Protein AF-A0A6I9U870-F1 (afdb_monomer)

Secondary structure (DSSP, 8-state):
--EEEEE--SSHHHHHHHHHHHHHHHHTT-EEEEEEEHHHHHHS-GGGTSTTS-EEEEEE--S-TT---GGGHHHHHHHHHHHHHHHHHHHHHHHHHTT---SEEEEETT-THHHHHHHHTT-S--EEE--S-B-------S--BB--TT-TT--SEEESS-EEEEEES-EE--SS-SEEE-TT-EEEEEES-EE-SBS-EEEEEESSSTT---EEEEEEEEEEEESBSEEEEEEE-TT-S---EEEEEEEEEEEEEEESEEEEEETT--GGG-S--SS----EEEEEEEEEEEEEESSSEEEEEE--SSS-BEEEEEEEEEEEE-SSSSS-EEEEESB-PEEEEEEESPSS-------

Nearest PDB structures (foldseek):
  7b8b-assembly2_B  TM=8.856E-01  e=2.866E-09  Arabidopsis thaliana
  8ikx-assembly1_A  TM=8.844E-01  e=9.518E-09  Arabidopsis thaliana
  8ie4-assembly4_D  TM=8.614E-01  e=4.416E-06  Gentiana crassicaulis
  8inj-assembly1_A  TM=7.466E-01  e=8.138E-04  Catharanthus roseus
  1bhe-assembly1_A  TM=5.863E-01  e=1.291E-03  Pectobacterium carotovorum subsp. carotovorum

InterPro domains:
  IPR000743 Glycoside hydrolase, family 28 [PF00295] (147-341)
  IPR000743 Glycoside hydrolase, family 28 [PS00502] (192-205)
  IPR011050 Pectin lyase fold/virulence factor [SSF51126] (147-353)
  IPR012334 Pectin lyase fold [G3DSA:2.160.20.10] (129-339)

Sequence (359 aa):
MVHVLLVTFPAQGHINPSLQFAKRLSKLGVKVTFLTSLSAIRRMTTTSLTVDGLIDIVSFTDGYENGWSTDDAQNLISALENHGSKAVEDAIRAKREEGNPFTRVIYSLLVPWAGQVASHLQIPGPVTYDITKYGAKSGGDISQESAPGDSPNTDGIHLGRDTMINIKDSIIKTGDDCVSIGDESKEIHIQNVTCGPGHGISVGSLGGYAEEKDVQGIYVTNCTFIGTTNGVRVKTWPSAPATLTVSDLHFEDLIMDNVSSPIIIDQEYCPHNLCKKDRPSSIKITNVSIKNVRGTTNTAEAVTFICSGLKPCENVEVGDIDLTYNGNQGPITTKCANV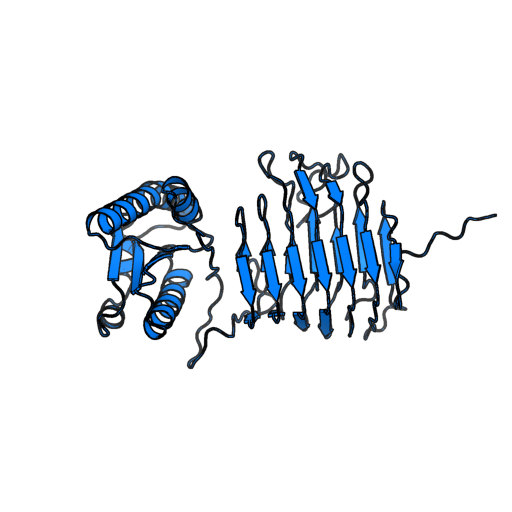KPKFVGKQNPPVCATTAQSA

pLDDT: mean 81.37, std 18.6, range [23.19, 98.94]

Radius of gyration: 22.09 Å; Cα contacts (8 Å, |Δi|>4): 972; chains: 1; bounding box: 65×52×64 Å

Solvent-accessible surface area (backbone atoms only — not comparable to full-atom values): 17846 Å² total; per-residue (Å²): 129,58,25,34,39,38,40,43,44,68,42,74,71,33,42,56,54,52,50,53,50,47,54,49,43,30,76,72,69,30,44,32,35,41,37,35,33,42,42,34,54,75,74,44,72,64,78,79,56,59,75,74,76,56,52,47,79,47,69,39,71,50,89,39,70,91,59,82,56,84,92,39,52,68,60,51,54,52,32,40,48,61,39,44,36,51,46,52,49,51,52,50,50,51,29,44,73,72,73,59,46,58,53,31,41,36,26,25,74,88,38,58,55,53,46,54,46,33,52,77,70,68,36,62,64,52,39,69,46,50,46,72,46,74,72,89,78,92,80,83,78,97,51,64,43,48,44,61,50,85,38,78,89,19,42,40,34,64,44,62,60,37,64,72,46,76,48,64,71,34,34,29,18,7,22,17,29,27,31,31,35,34,42,44,25,29,45,35,38,37,32,46,33,37,28,38,30,14,41,16,38,29,42,33,78,38,34,82,46,60,83,49,41,47,27,38,38,39,38,40,33,52,28,37,28,38,54,10,52,20,32,43,36,36,33,25,25,27,48,21,70,13,72,32,43,40,33,45,36,37,42,32,47,33,40,34,40,49,12,32,29,41,37,37,34,32,26,68,46,45,74,94,70,76,59,59,78,88,38,56,9,54,48,35,40,34,42,35,39,40,32,43,36,36,43,30,21,57,34,42,57,37,37,36,37,39,37,14,83,77,26,46,40,40,66,33,37,41,25,33,33,43,53,42,55,75,58,84,93,60,72,57,40,46,46,68,36,47,62,73,66,46,78,43,85,50,56,34,52,61,67,57,71,74,74,74,80,78,128

Structure (mmCIF, N/CA/C/O backbone):
data_AF-A0A6I9U870-F1
#
_entry.id   AF-A0A6I9U870-F1
#
loop_
_atom_site.group_PDB
_atom_site.id
_atom_site.type_symbol
_atom_site.label_atom_id
_atom_site.label_alt_id
_atom_site.label_comp_id
_atom_site.label_asym_id
_atom_site.label_entity_id
_atom_site.label_seq_id
_atom_site.pdbx_PDB_ins_code
_atom_site.Cartn_x
_atom_site.Cartn_y
_atom_site.Cartn_z
_atom_site.occupancy
_atom_site.B_iso_or_equiv
_atom_site.auth_seq_id
_atom_site.auth_comp_id
_atom_site.auth_asym_id
_atom_site.auth_atom_id
_atom_site.pdbx_PDB_model_num
ATOM 1 N N . MET A 1 1 ? -20.393 -7.170 23.856 1.00 70.19 1 MET A N 1
ATOM 2 C CA . MET A 1 1 ? -20.950 -6.274 22.819 1.00 70.19 1 MET A CA 1
ATOM 3 C C . MET A 1 1 ? -19.798 -5.445 22.277 1.00 70.19 1 MET A C 1
ATOM 5 O O . MET A 1 1 ? -18.986 -5.011 23.083 1.00 70.19 1 MET A O 1
ATOM 9 N N . VAL A 1 2 ? -19.667 -5.296 20.956 1.00 84.56 2 VAL A N 1
ATOM 10 C CA . VAL A 1 2 ? -18.606 -4.455 20.376 1.00 84.56 2 VAL A CA 1
ATOM 11 C C . VAL A 1 2 ? -18.976 -2.994 20.613 1.00 84.56 2 VAL A C 1
ATOM 13 O O . VAL A 1 2 ? -20.086 -2.583 20.272 1.00 84.56 2 VAL A O 1
ATOM 16 N N . HIS A 1 3 ? -18.062 -2.237 21.216 1.00 89.81 3 HIS A N 1
ATOM 17 C CA . HIS A 1 3 ? -18.232 -0.819 21.512 1.00 89.81 3 HIS A CA 1
ATOM 18 C C . HIS A 1 3 ? -17.055 -0.040 20.921 1.00 89.81 3 HIS A C 1
ATOM 20 O O . HIS A 1 3 ? -15.900 -0.268 21.284 1.00 89.81 3 HIS A O 1
ATOM 26 N N . VAL A 1 4 ? -17.346 0.840 19.971 1.00 89.69 4 VAL A N 1
ATOM 27 C CA . VAL A 1 4 ? -16.358 1.586 19.190 1.00 89.69 4 VAL A CA 1
ATOM 28 C C . VAL A 1 4 ? -16.356 3.045 19.617 1.00 89.69 4 VAL A C 1
ATOM 30 O O . VAL A 1 4 ? -17.411 3.674 19.641 1.00 89.69 4 VAL A O 1
ATOM 33 N N . LEU A 1 5 ? -15.168 3.591 19.872 1.00 92.75 5 LEU A N 1
ATOM 34 C CA . LEU A 1 5 ? -14.943 5.035 19.885 1.00 92.75 5 LEU A CA 1
ATOM 35 C C . LEU A 1 5 ? -14.480 5.468 18.490 1.00 92.75 5 LEU A C 1
ATOM 37 O O . LEU A 1 5 ? -13.403 5.067 18.059 1.00 92.75 5 LEU A O 1
ATOM 41 N N . LEU A 1 6 ? -15.288 6.260 17.788 1.00 90.94 6 LEU A N 1
ATOM 42 C CA . LEU A 1 6 ? -14.983 6.800 16.467 1.00 90.94 6 LEU A CA 1
ATOM 43 C C . LEU A 1 6 ? -14.509 8.252 16.590 1.00 90.94 6 LEU A C 1
ATOM 45 O O . LEU A 1 6 ? -15.317 9.132 16.876 1.00 90.94 6 LEU A O 1
ATOM 49 N N . VAL A 1 7 ? -13.222 8.506 16.363 1.00 90.06 7 VAL A N 1
ATOM 50 C CA . VAL A 1 7 ? -12.611 9.840 16.457 1.00 90.06 7 VAL A CA 1
ATOM 51 C C . VAL A 1 7 ? -12.426 10.423 15.057 1.00 90.06 7 VAL A C 1
ATOM 53 O O . VAL A 1 7 ? -11.897 9.760 14.165 1.00 90.06 7 VAL A O 1
ATOM 56 N N . THR A 1 8 ? -12.868 11.662 14.835 1.00 84.06 8 THR A N 1
ATOM 57 C CA . THR A 1 8 ? -12.796 12.295 13.507 1.00 84.06 8 THR A CA 1
ATOM 58 C C . THR A 1 8 ? -12.248 13.714 13.556 1.00 84.06 8 THR A C 1
ATOM 60 O O . THR A 1 8 ? -12.568 14.497 14.457 1.00 84.06 8 THR A O 1
ATOM 63 N N . PHE A 1 9 ? -11.489 14.070 12.517 1.00 82.75 9 PHE A N 1
ATOM 64 C CA . PHE A 1 9 ? -11.044 15.439 12.281 1.00 82.75 9 PHE A CA 1
ATOM 65 C C . PHE A 1 9 ? -12.244 16.390 12.075 1.00 82.75 9 PHE A C 1
ATOM 67 O O . PHE A 1 9 ? -13.205 16.022 11.388 1.00 82.75 9 PHE A O 1
ATOM 74 N N . PRO A 1 10 ? -12.224 17.611 12.642 1.00 78.31 10 PRO A N 1
ATOM 75 C CA . PRO A 1 10 ? -13.364 18.526 12.657 1.00 78.31 10 PRO A CA 1
ATOM 76 C C . PRO A 1 10 ? -13.481 19.368 11.377 1.00 78.31 10 PRO A C 1
ATOM 78 O O . PRO A 1 10 ? -13.652 20.592 11.412 1.00 78.31 10 PRO A O 1
ATOM 81 N N . ALA A 1 11 ? -13.426 18.715 10.221 1.00 71.12 11 ALA A N 1
ATOM 82 C CA . ALA A 1 11 ? -13.765 19.316 8.938 1.00 71.12 11 ALA A CA 1
ATOM 83 C C . ALA A 1 11 ? -14.963 18.592 8.327 1.00 71.12 11 ALA A C 1
ATOM 85 O O . ALA A 1 11 ? -15.108 17.382 8.476 1.00 71.12 11 ALA A O 1
ATOM 86 N N . GLN A 1 12 ? -15.818 19.324 7.610 1.00 60.78 12 GLN A N 1
ATOM 87 C CA . GLN A 1 12 ? -17.043 18.769 7.024 1.00 60.78 12 GLN A CA 1
ATOM 88 C C . GLN A 1 12 ? -16.768 17.558 6.116 1.00 60.78 12 GLN A C 1
ATOM 90 O O . GLN A 1 12 ? -17.546 16.604 6.126 1.00 60.78 12 GLN A O 1
ATOM 95 N N . GLY A 1 13 ? -15.641 17.579 5.390 1.00 56.41 13 GLY A N 1
ATOM 96 C CA . GLY A 1 13 ? -15.182 16.464 4.556 1.00 56.41 13 GLY A CA 1
ATOM 97 C C . GLY A 1 13 ? -14.881 15.180 5.335 1.00 56.41 13 GLY A C 1
ATOM 98 O O . GLY A 1 13 ? -15.025 14.105 4.776 1.00 56.41 13 GLY A O 1
ATOM 99 N N . HIS A 1 14 ? -14.558 15.281 6.628 1.00 69.62 14 HIS A N 1
ATOM 100 C CA . HIS A 1 14 ? -14.295 14.141 7.511 1.00 69.62 14 HIS A CA 1
ATOM 101 C C . HIS A 1 14 ? -15.518 13.752 8.338 1.00 69.62 14 HIS A C 1
ATOM 103 O O . HIS A 1 14 ? -15.859 12.585 8.467 1.00 69.62 14 HIS A O 1
ATOM 109 N N . ILE A 1 15 ? -16.238 14.738 8.856 1.00 72.50 15 ILE A N 1
ATOM 110 C CA . ILE A 1 15 ? -17.387 14.521 9.730 1.00 72.50 15 ILE A CA 1
ATOM 111 C C . ILE A 1 15 ? -18.486 13.705 9.037 1.00 72.50 15 ILE A C 1
ATOM 113 O O . ILE A 1 15 ? -18.961 12.714 9.589 1.00 72.50 15 ILE A O 1
ATOM 117 N N . ASN A 1 16 ? -18.901 14.102 7.831 1.00 68.25 16 ASN A N 1
ATOM 118 C CA . ASN A 1 16 ? -20.047 13.475 7.171 1.00 68.25 16 ASN A CA 1
ATOM 119 C C . ASN A 1 16 ? -19.808 11.996 6.829 1.00 68.25 16 ASN A C 1
ATOM 121 O O . ASN A 1 16 ? -20.691 11.186 7.124 1.00 68.25 16 ASN A O 1
ATOM 125 N N . PRO A 1 17 ? -18.659 11.594 6.255 1.00 66.44 17 PRO A N 1
ATOM 126 C CA . PRO A 1 17 ? -18.426 10.179 5.998 1.00 66.44 17 PRO A CA 1
ATOM 127 C C . PRO A 1 17 ? -18.197 9.377 7.282 1.00 66.44 17 PRO A C 1
ATOM 129 O O . PRO A 1 17 ? -18.749 8.284 7.386 1.00 66.44 17 PRO A O 1
ATOM 132 N N . SER A 1 18 ? -17.512 9.922 8.297 1.00 75.94 18 SER A N 1
ATOM 133 C CA . SER A 1 18 ? -17.401 9.275 9.617 1.00 75.94 18 SER A CA 1
ATOM 134 C C . SER A 1 18 ? -18.768 8.979 10.215 1.00 75.94 18 SER A C 1
ATOM 136 O O . SER A 1 18 ? -18.999 7.915 10.781 1.00 75.94 18 SER A O 1
ATOM 138 N N . LEU A 1 19 ? -19.717 9.902 10.063 1.00 76.25 19 LEU A N 1
ATOM 139 C CA . LEU A 1 19 ? -21.088 9.699 10.511 1.00 76.25 19 LEU A CA 1
ATOM 140 C C . LEU A 1 19 ? -21.806 8.604 9.719 1.00 76.25 19 LEU A C 1
ATOM 142 O O . LEU A 1 19 ? -22.548 7.818 10.304 1.00 76.25 19 LEU A O 1
ATOM 146 N N . GLN A 1 20 ? -21.600 8.521 8.403 1.00 71.75 20 GLN A N 1
ATOM 147 C CA . GLN A 1 20 ? -22.160 7.429 7.601 1.00 71.75 20 GLN A CA 1
ATOM 148 C C . GLN A 1 20 ? -21.550 6.081 7.987 1.00 71.75 20 GLN A C 1
ATOM 150 O O . GLN A 1 20 ? -22.274 5.095 8.120 1.00 71.75 20 GLN A O 1
ATOM 155 N N . PHE A 1 21 ? -20.242 6.046 8.232 1.00 75.44 21 PHE A N 1
ATOM 156 C CA . PHE A 1 21 ? -19.543 4.877 8.743 1.00 75.44 21 PHE A CA 1
ATOM 157 C C . PHE A 1 21 ? -20.103 4.448 10.110 1.00 75.44 21 PHE A C 1
ATOM 159 O O . PHE A 1 21 ? -20.535 3.305 10.268 1.00 75.44 21 PHE A O 1
ATOM 166 N N . ALA A 1 22 ? -20.245 5.386 11.054 1.00 81.50 22 ALA A N 1
ATOM 167 C CA . ALA A 1 22 ? -20.866 5.156 12.359 1.00 81.50 22 ALA A CA 1
ATOM 168 C C . ALA A 1 22 ? -22.295 4.599 12.248 1.00 81.50 22 ALA A C 1
ATOM 170 O O . ALA A 1 22 ? -22.641 3.630 12.923 1.00 81.50 22 ALA A O 1
ATOM 171 N N . LYS A 1 23 ? -23.122 5.165 11.357 1.00 76.06 23 LYS A N 1
ATOM 172 C CA . LYS A 1 23 ? -24.497 4.693 11.110 1.00 76.06 23 LYS A CA 1
ATOM 173 C C . LYS A 1 23 ? -24.526 3.245 10.636 1.00 76.06 23 LYS A C 1
ATOM 175 O O . LYS A 1 23 ? -25.417 2.491 11.015 1.00 76.06 23 LYS A O 1
ATOM 180 N N . ARG A 1 24 ? -23.564 2.837 9.814 1.00 75.00 24 ARG A N 1
ATOM 181 C CA . ARG A 1 24 ? -23.496 1.470 9.287 1.00 75.00 24 ARG A CA 1
ATOM 182 C C . ARG A 1 24 ? -22.989 0.478 10.322 1.00 75.00 24 ARG A C 1
ATOM 184 O O . ARG A 1 24 ? -23.604 -0.571 10.466 1.00 75.00 24 ARG A O 1
ATOM 191 N N . LEU A 1 25 ? -21.962 0.836 11.094 1.00 76.56 25 LEU A N 1
ATOM 192 C CA . LEU A 1 25 ? -21.537 0.050 12.255 1.00 76.56 25 LEU A CA 1
ATOM 193 C C . LEU A 1 25 ? -22.712 -0.192 13.209 1.00 76.56 25 LEU A C 1
ATOM 195 O O . LEU A 1 25 ? -22.963 -1.325 13.616 1.00 76.56 25 LEU A O 1
ATOM 199 N N . SER A 1 26 ? -23.487 0.856 13.488 1.00 81.56 26 SER A N 1
ATOM 200 C CA . SER A 1 26 ? -24.652 0.744 14.362 1.00 81.56 26 SER A CA 1
ATOM 201 C C . SER A 1 26 ? -25.744 -0.175 13.798 1.00 81.56 26 SER A C 1
ATOM 203 O O . SER A 1 26 ? -26.257 -1.035 14.513 1.00 81.56 26 SER A O 1
ATOM 205 N N . LYS A 1 27 ? -26.021 -0.116 12.487 1.00 78.06 27 LYS A N 1
ATOM 206 C CA . LYS A 1 27 ? -26.925 -1.072 11.809 1.00 78.06 27 LYS A CA 1
ATOM 207 C C . LYS A 1 27 ? -26.448 -2.528 11.875 1.00 78.06 27 LYS A C 1
ATOM 209 O O . LYS A 1 27 ? -27.276 -3.429 11.799 1.00 78.06 27 LYS A O 1
ATOM 214 N N . LEU A 1 28 ? -25.145 -2.759 12.032 1.00 79.19 28 LEU A N 1
ATOM 215 C CA . LEU A 1 28 ? -24.552 -4.085 12.243 1.00 79.19 28 LEU A CA 1
ATOM 216 C C . LEU A 1 28 ? -24.548 -4.513 13.725 1.00 79.19 28 LEU A C 1
ATOM 218 O O . LEU A 1 28 ? -23.961 -5.536 14.070 1.00 79.19 28 LEU A O 1
ATOM 222 N N . GLY A 1 29 ? -25.187 -3.746 14.614 1.00 82.62 29 GLY A N 1
ATOM 223 C CA . GLY A 1 29 ? -25.271 -4.043 16.046 1.00 82.62 29 GLY A CA 1
ATOM 224 C C . GLY A 1 29 ? -24.039 -3.626 16.855 1.00 82.62 29 GLY A C 1
ATOM 225 O O . GLY A 1 29 ? -23.886 -4.053 18.001 1.00 82.62 29 GLY A O 1
ATOM 226 N N . VAL A 1 30 ? -23.150 -2.805 16.287 1.00 85.81 30 VAL A N 1
ATOM 227 C CA . VAL A 1 30 ? -22.003 -2.232 17.004 1.00 85.81 30 VAL A CA 1
ATOM 228 C C . VAL A 1 30 ? -22.447 -0.975 17.744 1.00 85.81 30 VAL A C 1
ATOM 230 O O . VAL A 1 30 ? -22.991 -0.054 17.141 1.00 85.81 30 VAL A O 1
ATOM 233 N N . LYS A 1 31 ? -22.163 -0.880 19.045 1.00 90.31 31 LYS A N 1
ATOM 234 C CA . LYS A 1 31 ? -22.371 0.372 19.776 1.00 90.31 31 LYS A CA 1
ATOM 235 C C . LYS A 1 31 ? -21.293 1.372 19.355 1.00 90.31 31 LYS A C 1
ATOM 237 O O . LYS A 1 31 ? -20.111 1.037 19.408 1.00 90.31 31 LYS A O 1
ATOM 242 N N . VAL A 1 32 ? -21.676 2.585 18.961 1.00 90.94 32 VAL A N 1
ATOM 243 C CA . VAL A 1 32 ? -20.730 3.612 18.495 1.00 90.94 32 VAL A CA 1
ATOM 244 C C . VAL A 1 32 ? -20.825 4.856 19.370 1.00 90.94 32 VAL A C 1
ATOM 246 O O . VAL A 1 32 ? -21.909 5.407 19.544 1.00 90.94 32 VAL A O 1
ATOM 249 N N . THR A 1 33 ? -19.683 5.321 19.873 1.00 92.50 33 THR A N 1
ATOM 250 C CA . THR A 1 33 ? -19.505 6.675 20.401 1.00 92.50 33 THR A CA 1
ATOM 251 C C . THR A 1 33 ? -18.699 7.493 19.402 1.00 92.50 33 THR A C 1
ATOM 253 O O . THR A 1 33 ? -17.564 7.155 19.092 1.00 92.50 33 THR A O 1
ATOM 256 N N . PHE A 1 34 ? -19.283 8.568 18.894 1.00 90.69 34 PHE A N 1
ATOM 257 C CA . PHE A 1 34 ? -18.679 9.506 17.963 1.00 90.69 34 PHE A CA 1
ATOM 258 C C . PHE A 1 34 ? -18.036 10.665 18.723 1.00 90.69 34 PHE A C 1
ATOM 260 O O . PHE A 1 34 ? -18.731 11.378 19.446 1.00 90.69 34 PHE A O 1
ATOM 267 N N . LEU A 1 35 ? -16.732 10.873 18.551 1.00 91.69 35 LEU A N 1
ATOM 268 C CA . LEU A 1 35 ? -15.968 11.921 19.220 1.00 91.69 35 LEU A CA 1
ATOM 269 C C . LEU A 1 35 ? -15.368 12.896 18.201 1.00 91.69 35 LEU A C 1
ATOM 271 O O . LEU A 1 35 ? -14.606 12.516 17.311 1.00 91.69 35 LEU A O 1
ATOM 275 N N . THR A 1 36 ? -15.710 14.178 18.334 1.00 88.88 36 THR A N 1
ATOM 276 C CA . THR A 1 36 ? -15.145 15.267 17.519 1.00 88.88 36 THR A CA 1
ATOM 277 C C . THR A 1 36 ? -15.151 16.589 18.287 1.00 88.88 36 THR A C 1
ATOM 279 O O . THR A 1 36 ? -15.643 16.653 19.411 1.00 88.88 36 THR A O 1
ATOM 282 N N . SER A 1 37 ? -14.599 17.659 17.720 1.00 87.25 37 SER A N 1
ATOM 283 C CA . SER A 1 37 ? -14.557 18.940 18.422 1.00 87.25 37 SER A CA 1
ATOM 284 C C . SER A 1 37 ? -15.930 19.615 18.511 1.00 87.25 37 SER A C 1
ATOM 286 O O . SER A 1 37 ? -16.828 19.409 17.689 1.00 87.25 37 SER A O 1
ATOM 288 N N . LEU A 1 38 ? -16.108 20.473 19.511 1.00 84.31 38 LEU A N 1
ATOM 289 C CA . LEU A 1 38 ? -17.340 21.229 19.708 1.00 84.31 38 LEU A CA 1
ATOM 290 C C . LEU A 1 38 ? -17.596 22.203 18.548 1.00 84.31 38 LEU A C 1
ATOM 292 O O . LEU A 1 38 ? -18.748 22.385 18.144 1.00 84.31 38 LEU A O 1
ATOM 296 N N . SER A 1 39 ? -16.537 22.777 17.964 1.00 77.88 39 SER A N 1
ATOM 297 C CA . SER A 1 39 ? -16.642 23.607 16.759 1.00 77.88 39 SER A CA 1
ATOM 298 C C . SER A 1 39 ? -17.223 22.816 15.578 1.00 77.88 39 SER A C 1
ATOM 300 O O . SER A 1 39 ? -18.007 23.351 14.793 1.00 77.88 39 SER A O 1
ATOM 302 N N . ALA A 1 40 ? -16.885 21.528 15.449 1.00 77.50 40 ALA A N 1
ATOM 303 C CA . ALA A 1 40 ? -17.474 20.625 14.467 1.00 77.50 40 ALA A CA 1
ATOM 304 C C . ALA A 1 40 ? -18.946 20.330 14.765 1.00 77.50 40 ALA A C 1
ATOM 306 O O . ALA A 1 40 ? -19.773 20.458 13.863 1.00 77.50 40 ALA A O 1
ATOM 307 N N . ILE A 1 41 ? -19.298 20.017 16.018 1.00 77.62 41 ILE A N 1
ATOM 308 C CA . ILE A 1 41 ? -20.698 19.764 16.403 1.00 77.62 41 ILE A CA 1
ATOM 309 C C . ILE A 1 41 ? -21.603 20.950 16.085 1.00 77.62 41 ILE A C 1
ATOM 311 O O . ILE A 1 41 ? -22.682 20.754 15.534 1.00 77.62 41 ILE A O 1
ATOM 315 N N . ARG A 1 42 ? -21.161 22.180 16.359 1.00 74.88 42 ARG A N 1
ATOM 316 C CA . ARG A 1 42 ? -21.943 23.392 16.061 1.00 74.88 42 ARG A CA 1
ATOM 317 C C . ARG A 1 42 ? -22.219 23.592 14.568 1.00 74.88 42 ARG A C 1
ATOM 319 O O . ARG A 1 42 ? -23.202 24.234 14.216 1.00 74.88 42 ARG A O 1
ATOM 326 N N . ARG A 1 43 ? -21.359 23.051 13.701 1.00 69.31 43 ARG A N 1
ATOM 327 C CA . ARG A 1 43 ? -21.503 23.091 12.237 1.00 69.31 43 ARG A CA 1
ATOM 328 C C . ARG A 1 43 ? -22.309 21.911 11.685 1.00 69.31 43 ARG A C 1
ATOM 330 O O . ARG A 1 43 ? -22.682 21.929 10.515 1.00 69.31 43 ARG A O 1
ATOM 337 N N . MET A 1 44 ? -22.592 20.896 12.501 1.00 67.56 44 MET A N 1
ATOM 338 C CA . MET A 1 44 ? -23.471 19.786 12.145 1.00 67.56 44 MET A CA 1
ATOM 339 C C . MET A 1 44 ? -24.929 20.134 12.453 1.00 67.56 44 MET A C 1
ATOM 341 O O . MET A 1 44 ? -25.245 20.640 13.527 1.00 67.56 44 MET A O 1
ATOM 345 N N . THR A 1 45 ? -25.859 19.783 11.563 1.00 60.16 45 THR A N 1
ATOM 346 C CA . THR A 1 45 ? -27.281 19.730 11.923 1.00 60.16 45 THR A CA 1
ATOM 347 C C . THR A 1 45 ? -27.506 18.522 12.841 1.00 60.16 45 THR A C 1
ATOM 349 O O . THR A 1 45 ? -27.701 17.387 12.398 1.00 60.16 45 THR A O 1
ATOM 352 N N . THR A 1 46 ? -27.460 18.761 14.154 1.00 53.22 46 THR A N 1
ATOM 353 C CA . THR A 1 46 ? -27.666 17.764 15.227 1.00 53.22 46 THR A CA 1
ATOM 354 C C . THR A 1 46 ? -28.973 16.976 15.085 1.00 53.22 46 THR A C 1
ATOM 356 O O . THR A 1 46 ? -29.078 15.849 15.565 1.00 53.22 46 THR A O 1
ATOM 359 N N . THR A 1 47 ? -29.936 17.513 14.337 1.00 46.94 47 THR A N 1
ATOM 360 C CA . THR A 1 47 ? -31.234 16.908 14.028 1.00 46.94 47 THR A CA 1
ATOM 361 C C . THR A 1 47 ? -31.170 15.645 13.160 1.00 46.94 47 THR A C 1
ATOM 363 O O . THR A 1 47 ? -32.170 14.956 13.099 1.00 46.94 47 THR A O 1
ATOM 366 N N . SER A 1 48 ? -30.062 15.283 12.488 1.00 47.56 48 SER A N 1
ATOM 367 C CA . SER A 1 48 ? -29.978 13.996 11.739 1.00 47.56 48 SER A CA 1
ATOM 368 C C . SER A 1 48 ? -29.211 12.880 12.468 1.00 47.56 48 SER A C 1
ATOM 370 O O . SER A 1 48 ? -29.019 11.784 11.927 1.00 47.56 48 SER A O 1
ATOM 372 N N . LEU A 1 49 ? -28.731 13.181 13.677 1.00 52.41 49 LEU A N 1
ATOM 373 C CA . LEU A 1 49 ? -27.764 12.369 14.415 1.00 52.41 49 LEU A CA 1
ATOM 374 C C . LEU A 1 49 ? -28.349 11.717 15.663 1.00 52.41 49 LEU A C 1
ATOM 376 O O . LEU A 1 49 ? -28.021 10.577 15.970 1.00 52.41 49 LEU A O 1
ATOM 380 N N . THR A 1 50 ? -29.259 12.413 16.336 1.00 52.75 50 THR A N 1
ATOM 381 C CA . THR A 1 50 ? -29.991 11.898 17.498 1.00 52.75 50 THR A CA 1
ATOM 382 C C . THR A 1 50 ? -31.284 11.177 17.122 1.00 52.75 50 THR A C 1
ATOM 384 O O . THR A 1 50 ? -31.833 10.457 17.950 1.00 52.75 50 THR A O 1
ATOM 387 N N . VAL A 1 51 ? -31.759 11.335 15.879 1.00 45.97 51 VAL A N 1
ATOM 388 C CA . VAL A 1 51 ? -33.090 10.875 15.435 1.00 45.97 51 VAL A CA 1
ATOM 389 C C . VAL A 1 51 ? -33.262 9.353 15.433 1.00 45.97 51 VAL A C 1
ATOM 391 O O . VAL A 1 51 ? -34.396 8.899 15.529 1.00 45.97 51 VAL A O 1
ATOM 394 N N . ASP A 1 52 ? -32.178 8.573 15.471 1.00 52.25 52 ASP A N 1
ATOM 395 C CA . ASP A 1 52 ? -32.266 7.110 15.597 1.00 52.25 52 ASP A CA 1
ATOM 396 C C . ASP A 1 52 ? -31.815 6.562 16.972 1.00 52.25 52 ASP A C 1
ATOM 398 O O . ASP 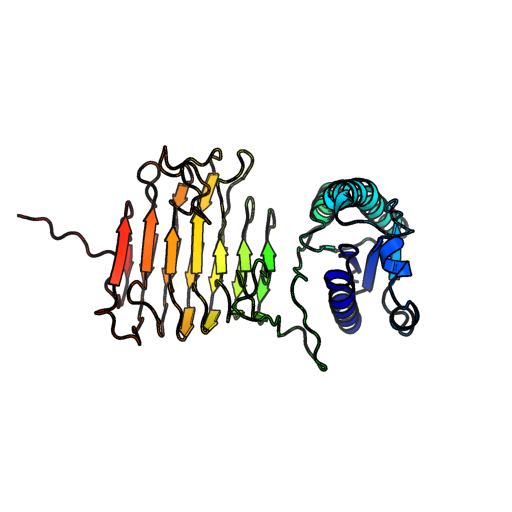A 1 52 ? -31.925 5.365 17.200 1.00 52.25 52 ASP A O 1
ATOM 402 N N . GLY A 1 53 ? -31.296 7.383 17.904 1.00 61.56 53 GLY A N 1
ATOM 403 C CA . GLY A 1 53 ? -30.859 6.924 19.245 1.00 61.56 53 GLY A CA 1
ATOM 404 C C . GLY A 1 53 ? -29.720 5.884 19.265 1.00 61.56 53 GLY A C 1
ATOM 405 O O . GLY A 1 53 ? -29.478 5.238 20.281 1.00 61.56 53 GLY A O 1
ATOM 406 N N . LEU A 1 54 ? -29.039 5.705 18.132 1.00 69.31 54 LEU A N 1
ATOM 407 C CA . LEU A 1 54 ? -28.151 4.575 17.837 1.00 69.31 54 LEU A CA 1
ATOM 408 C C . LEU A 1 54 ? -26.644 4.897 17.934 1.00 69.31 54 LEU A C 1
ATOM 410 O O . LEU A 1 54 ? -25.815 3.990 17.815 1.00 69.31 54 LEU A O 1
ATOM 414 N N . ILE A 1 55 ? -26.278 6.174 18.102 1.00 84.94 55 ILE A N 1
ATOM 415 C CA . ILE A 1 55 ? -24.890 6.665 18.165 1.00 84.94 55 ILE A CA 1
ATOM 416 C C . ILE A 1 55 ? -24.778 7.665 19.322 1.00 84.94 55 ILE A C 1
ATOM 418 O O . ILE A 1 55 ? -25.464 8.687 19.320 1.00 84.94 55 ILE A O 1
ATOM 422 N N . ASP A 1 56 ? -23.890 7.393 20.279 1.00 88.06 56 ASP A N 1
ATOM 423 C CA . ASP A 1 56 ? -23.551 8.326 21.359 1.00 88.06 56 ASP A CA 1
ATOM 424 C C . ASP A 1 56 ? -22.613 9.407 20.805 1.00 88.06 56 ASP A C 1
ATOM 426 O O . ASP A 1 56 ? -21.684 9.085 20.071 1.00 88.06 56 ASP A O 1
ATOM 430 N N . ILE A 1 57 ? -22.809 10.684 21.141 1.00 86.69 57 ILE A N 1
ATOM 431 C CA . ILE A 1 57 ? -21.938 11.773 20.665 1.00 86.69 57 ILE A CA 1
ATOM 432 C C . ILE A 1 57 ? -21.236 12.423 21.847 1.00 86.69 57 ILE A C 1
ATOM 434 O O . ILE A 1 57 ? -21.875 12.834 22.812 1.00 86.69 57 ILE A O 1
ATOM 438 N N . VAL A 1 58 ? -19.918 12.548 21.736 1.00 88.44 58 VAL A N 1
ATOM 439 C CA . VAL A 1 58 ? -19.050 13.220 22.700 1.00 88.44 58 VAL A CA 1
ATOM 440 C C . VAL A 1 58 ? -18.293 14.327 21.975 1.00 88.44 58 VAL A C 1
ATOM 442 O O . VAL A 1 58 ? -17.845 14.155 20.842 1.00 88.44 58 VAL A O 1
ATOM 445 N N . SER A 1 59 ? -18.138 15.475 22.628 1.00 88.50 59 SER A N 1
ATOM 446 C CA . SER A 1 59 ? -17.302 16.556 22.110 1.00 88.50 59 SER A CA 1
ATOM 447 C C . SER A 1 59 ? -16.315 17.091 23.114 1.00 88.50 59 SER A C 1
ATOM 449 O O . SER A 1 59 ? -16.554 17.035 24.316 1.00 88.50 59 SER A O 1
ATOM 451 N N . PHE A 1 60 ? -15.261 17.698 22.583 1.00 89.19 60 PHE A N 1
ATOM 452 C CA . PHE A 1 60 ? -14.256 18.430 23.337 1.00 89.19 60 PHE A CA 1
ATOM 453 C C . PHE A 1 60 ? -14.052 19.831 22.758 1.00 89.19 60 PHE A C 1
ATOM 455 O O . PHE A 1 60 ? -14.336 20.077 21.586 1.00 89.19 60 PHE A O 1
ATOM 462 N N . THR A 1 61 ? -13.582 20.760 23.582 1.00 85.69 61 THR A N 1
ATOM 463 C CA . THR A 1 61 ? -13.229 22.117 23.145 1.00 85.69 61 THR A CA 1
ATOM 464 C C . THR A 1 61 ? -11.920 22.086 22.370 1.00 85.69 61 THR A C 1
ATOM 466 O O . THR A 1 61 ? -10.953 21.497 22.849 1.00 85.69 61 THR A O 1
ATOM 469 N N . ASP A 1 62 ? -11.882 22.718 21.202 1.00 77.75 62 ASP A N 1
ATOM 470 C CA . ASP A 1 62 ? -10.668 22.867 20.391 1.00 77.75 62 ASP A CA 1
ATOM 471 C C . ASP A 1 62 ? -10.097 24.291 20.440 1.00 77.75 62 ASP A C 1
ATOM 473 O O . ASP A 1 62 ? -9.034 24.528 19.875 1.00 77.75 62 ASP A O 1
ATOM 477 N N . GLY A 1 63 ? -10.771 25.228 21.121 1.00 79.50 63 GLY A N 1
ATOM 478 C CA . GLY A 1 63 ? -10.365 26.635 21.207 1.00 79.50 63 GLY A CA 1
ATOM 479 C C . GLY A 1 63 ? -10.747 27.468 19.979 1.00 79.50 63 GLY A C 1
ATOM 480 O O . GLY A 1 63 ? -10.470 28.666 19.943 1.00 79.50 63 GLY A O 1
ATOM 481 N N . TYR A 1 64 ? -11.404 26.856 18.988 1.00 74.06 64 TYR A N 1
ATOM 482 C CA . TYR A 1 64 ? -11.824 27.479 17.731 1.00 74.06 64 TYR A CA 1
ATOM 483 C C . TYR A 1 64 ? -13.347 27.411 17.551 1.00 74.06 64 TYR A C 1
ATOM 485 O O . TYR A 1 64 ? -13.875 27.318 16.440 1.00 74.06 64 TYR A O 1
ATOM 493 N N . GLU A 1 65 ? -14.103 27.488 18.649 1.00 74.00 65 GLU A N 1
ATOM 494 C CA . GLU A 1 65 ? -15.563 27.347 18.648 1.00 74.00 65 GLU A CA 1
ATOM 495 C C . GLU A 1 65 ? -16.295 28.471 17.895 1.00 74.00 65 GLU A C 1
ATOM 497 O O . GLU A 1 65 ? -17.482 28.322 17.584 1.00 74.00 65 GLU A O 1
ATOM 502 N N . ASN A 1 66 ? -15.594 29.571 17.601 1.00 70.56 66 ASN A N 1
ATOM 503 C CA . ASN A 1 66 ? -16.072 30.716 16.822 1.00 70.56 66 ASN A CA 1
ATOM 504 C C . ASN A 1 66 ? -15.560 30.717 15.365 1.00 70.56 66 ASN A C 1
ATOM 506 O O . ASN A 1 66 ? -15.805 31.676 14.637 1.00 70.56 66 ASN A O 1
ATOM 510 N N . GLY A 1 67 ? -14.880 29.651 14.932 1.00 63.50 67 GLY A N 1
ATOM 511 C CA . GLY A 1 67 ? -14.263 29.532 13.610 1.00 63.50 67 GLY A CA 1
ATOM 512 C C . GLY A 1 67 ? -12.738 29.659 13.644 1.00 63.50 67 GLY A C 1
ATOM 513 O O . GLY A 1 67 ? -12.156 30.059 14.649 1.00 63.50 67 GLY A O 1
ATOM 514 N N . TRP A 1 68 ? -12.100 29.292 12.533 1.00 64.75 68 TRP A N 1
ATOM 515 C CA . TRP A 1 68 ? -10.649 29.336 12.330 1.00 64.75 68 TRP A CA 1
ATOM 516 C C . TRP A 1 68 ? -10.326 29.916 10.947 1.00 64.75 68 TRP A C 1
ATOM 518 O O . TRP A 1 68 ? -11.146 29.814 10.029 1.00 64.75 68 TRP A O 1
ATOM 528 N N . SER A 1 69 ? -9.150 30.533 10.805 1.00 58.88 69 SER A N 1
ATOM 529 C CA . SER A 1 69 ? -8.641 31.051 9.529 1.00 58.88 69 SER A CA 1
ATOM 530 C C . SER A 1 69 ? -7.585 30.112 8.934 1.00 58.88 69 SER A C 1
ATOM 532 O O . SER A 1 69 ? -6.978 29.316 9.650 1.00 58.88 69 SER A O 1
ATOM 534 N N . THR A 1 70 ? -7.337 30.183 7.624 1.00 53.12 70 THR A N 1
ATOM 535 C CA . THR A 1 70 ? -6.303 29.362 6.961 1.00 53.12 70 THR A CA 1
ATOM 536 C C . THR A 1 70 ? -4.895 29.617 7.497 1.00 53.12 70 THR A C 1
ATOM 538 O O . THR A 1 70 ? -4.063 28.713 7.456 1.00 53.12 70 THR A O 1
ATOM 541 N N . ASP A 1 71 ? -4.654 30.805 8.052 1.00 55.84 71 ASP A N 1
ATOM 542 C CA . ASP A 1 71 ? -3.372 31.190 8.649 1.00 55.84 71 ASP A CA 1
ATOM 543 C C . ASP A 1 71 ? -3.129 30.484 10.000 1.00 55.84 71 ASP 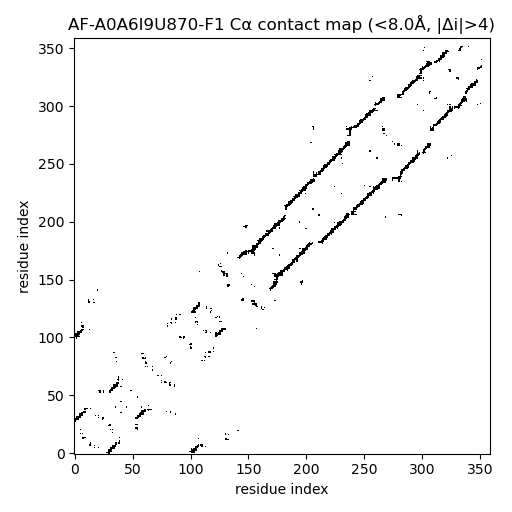A C 1
ATOM 545 O O . ASP A 1 71 ? -1.997 30.414 10.474 1.00 55.84 71 ASP A O 1
ATOM 549 N N . ASP A 1 72 ? -4.169 29.876 10.586 1.00 60.56 72 ASP A N 1
ATOM 550 C CA . ASP A 1 72 ? -4.125 29.169 11.870 1.00 60.56 72 ASP A CA 1
ATOM 551 C C . ASP A 1 72 ? -3.996 27.645 11.736 1.00 60.56 72 ASP A C 1
ATOM 553 O O . ASP A 1 72 ? -4.075 26.937 12.738 1.00 60.56 72 ASP A O 1
ATOM 557 N N . ALA A 1 73 ? -3.808 27.098 10.530 1.00 58.34 73 ALA A N 1
ATOM 558 C CA . ALA A 1 73 ? -3.895 25.652 10.296 1.00 58.34 73 ALA A CA 1
ATOM 559 C C . ALA A 1 73 ? -2.955 24.816 11.194 1.00 58.34 73 ALA A C 1
ATOM 561 O O . ALA A 1 73 ? -3.370 23.794 11.743 1.00 58.34 73 ALA A O 1
ATOM 562 N N . GLN A 1 74 ? -1.712 25.264 11.406 1.00 60.00 74 GLN A N 1
ATOM 563 C CA . GLN A 1 74 ? -0.758 24.590 12.303 1.00 60.00 74 GLN A CA 1
ATOM 564 C C . GLN A 1 74 ? -1.156 24.707 13.785 1.00 60.00 74 GLN A C 1
ATOM 566 O O . GLN A 1 74 ? -1.003 23.747 14.547 1.00 60.00 74 GLN A O 1
ATOM 571 N N . ASN A 1 75 ? -1.715 25.852 14.184 1.00 71.75 75 ASN A N 1
ATOM 572 C CA . ASN A 1 75 ? -2.190 26.086 15.548 1.00 71.75 75 ASN A CA 1
ATOM 573 C C . ASN A 1 75 ? -3.441 25.246 15.842 1.00 71.75 75 ASN A C 1
ATOM 575 O O . ASN A 1 75 ? -3.550 24.665 16.919 1.00 71.75 75 ASN A O 1
ATOM 579 N N . LEU A 1 76 ? -4.330 25.098 14.856 1.00 71.88 76 LEU A N 1
ATOM 580 C CA . LEU A 1 76 ? -5.518 24.255 14.933 1.00 71.88 76 LEU A CA 1
ATOM 581 C C . LEU A 1 76 ? -5.151 22.776 15.087 1.00 71.88 76 LEU A C 1
ATOM 583 O O . LEU A 1 76 ? -5.704 22.111 15.956 1.00 71.88 76 LEU A O 1
ATOM 587 N N . ILE A 1 77 ? -4.214 22.254 14.287 1.00 72.75 77 ILE A N 1
ATOM 588 C CA . ILE A 1 77 ? -3.768 20.854 14.405 1.00 72.75 77 ILE A CA 1
ATOM 589 C C . ILE A 1 77 ? -3.168 20.596 15.793 1.00 72.75 77 ILE A C 1
ATOM 591 O O . ILE A 1 77 ? -3.561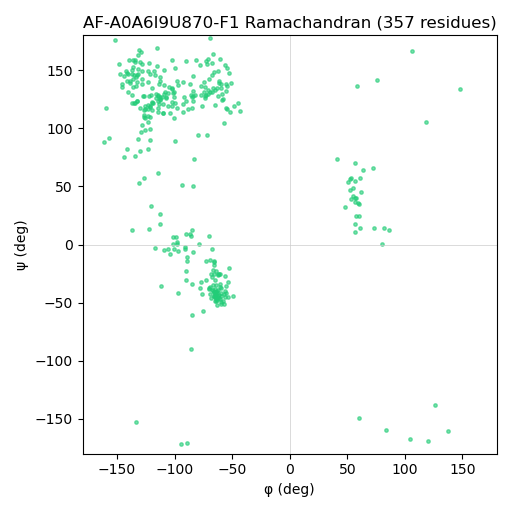 19.638 16.456 1.00 72.75 77 ILE A O 1
ATOM 595 N N . SER A 1 78 ? -2.292 21.486 16.266 1.00 76.12 78 SER A N 1
ATOM 596 C CA . SER A 1 78 ? -1.670 21.365 17.593 1.00 76.12 78 SER A CA 1
ATOM 597 C C . SER A 1 78 ? -2.702 21.443 18.725 1.00 76.12 78 SER A C 1
ATOM 599 O O . SER A 1 78 ? -2.644 20.674 19.684 1.00 76.12 78 SER A O 1
ATOM 601 N N . ALA A 1 79 ? -3.681 22.346 18.620 1.00 81.38 79 ALA A N 1
ATOM 602 C CA . ALA A 1 79 ? -4.774 22.447 19.584 1.00 81.38 79 ALA A CA 1
ATOM 603 C C . ALA A 1 79 ? -5.644 21.181 19.578 1.00 81.38 79 ALA A C 1
ATOM 605 O O . ALA A 1 79 ? -5.970 20.645 20.637 1.00 81.38 79 ALA A O 1
ATOM 606 N N . LEU A 1 80 ? -5.973 20.657 18.395 1.00 83.19 80 LEU A N 1
ATOM 607 C CA . LEU A 1 80 ? -6.742 19.423 18.254 1.00 83.19 80 LEU A CA 1
ATOM 608 C C . LEU A 1 80 ? -6.016 18.213 18.824 1.00 83.19 80 LEU A C 1
ATOM 610 O O . LEU A 1 80 ? -6.658 17.391 19.465 1.00 83.19 80 LEU A O 1
ATOM 614 N N . GLU A 1 81 ? -4.706 18.108 18.632 1.00 84.50 81 GLU A N 1
ATOM 615 C CA . GLU A 1 81 ? -3.909 17.042 19.233 1.00 84.50 81 GLU A CA 1
ATOM 616 C C . GLU A 1 81 ? -3.885 17.155 20.759 1.00 84.50 81 GLU A C 1
ATOM 618 O O . GLU A 1 81 ? -4.207 16.184 21.444 1.00 84.50 81 GLU A O 1
ATOM 623 N N . ASN A 1 82 ? -3.601 18.340 21.303 1.00 85.69 82 ASN A N 1
ATOM 624 C CA . ASN A 1 82 ? -3.523 18.551 22.749 1.00 85.69 82 ASN A CA 1
ATOM 625 C C . ASN A 1 82 ? -4.866 18.292 23.450 1.00 85.69 82 ASN A C 1
ATOM 627 O O . ASN A 1 82 ? -4.946 17.517 24.406 1.00 85.69 82 ASN A O 1
ATOM 631 N N . HIS A 1 83 ? -5.938 18.928 22.974 1.00 90.38 83 HIS A N 1
ATOM 632 C CA . HIS A 1 83 ? -7.259 18.812 23.589 1.00 90.38 83 HIS A CA 1
ATOM 633 C C . HIS A 1 83 ? -7.951 17.492 23.232 1.00 90.38 83 HIS A C 1
ATOM 635 O O . HIS A 1 83 ? -8.607 16.882 24.079 1.00 90.38 83 HIS A O 1
ATOM 641 N N . GLY A 1 84 ? -7.784 17.026 21.995 1.00 90.38 84 GLY A N 1
ATOM 642 C CA . GLY A 1 84 ? -8.388 15.794 21.503 1.00 90.38 84 GLY A CA 1
ATOM 643 C C . GLY A 1 84 ? -7.785 14.551 22.143 1.00 90.38 84 GLY A C 1
ATOM 644 O O . GLY A 1 84 ? -8.539 13.676 22.569 1.00 90.38 84 GLY A O 1
ATOM 645 N N . SER A 1 85 ? -6.457 14.486 22.302 1.00 90.44 85 SER A N 1
ATOM 646 C CA . SER A 1 85 ? -5.802 13.352 22.973 1.00 90.44 85 SER A CA 1
ATOM 647 C C . SER A 1 85 ? -6.303 13.196 24.402 1.00 90.44 85 SER A C 1
ATOM 649 O O . SER A 1 85 ? -6.616 12.085 24.836 1.00 90.44 85 SER A O 1
ATOM 651 N N . LYS A 1 86 ? -6.460 14.322 25.112 1.00 92.81 86 LYS A N 1
ATOM 652 C CA . LYS A 1 86 ? -6.990 14.314 26.472 1.00 92.81 86 LYS A CA 1
ATOM 653 C C . LYS A 1 86 ? -8.448 13.855 26.515 1.00 92.81 86 LYS A C 1
ATOM 655 O O . LYS A 1 86 ? -8.800 13.002 27.324 1.00 92.81 86 LYS A O 1
ATOM 660 N N . ALA A 1 87 ? -9.274 14.348 25.597 1.00 94.19 87 ALA A N 1
ATOM 661 C CA . ALA A 1 87 ? -10.672 13.943 25.498 1.00 94.19 87 ALA A CA 1
ATOM 662 C C . ALA A 1 87 ? -10.846 12.451 25.177 1.00 94.19 87 ALA A C 1
ATOM 664 O O . ALA A 1 87 ? -11.732 11.802 25.733 1.00 94.19 87 ALA A O 1
ATOM 665 N N . VAL A 1 88 ? -10.003 11.893 24.302 1.00 94.00 88 VAL A N 1
ATOM 666 C CA . VAL A 1 88 ? -9.999 10.455 24.000 1.00 94.00 88 VAL A CA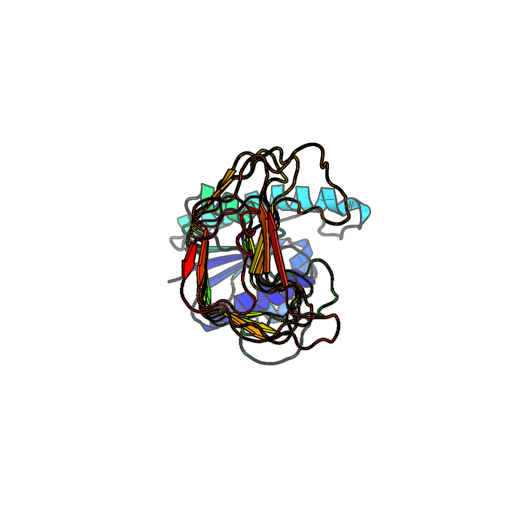 1
ATOM 667 C C . VAL A 1 88 ? -9.601 9.648 25.231 1.00 94.00 88 VAL A C 1
ATOM 669 O O . VAL A 1 88 ? -10.275 8.667 25.549 1.00 94.00 88 VAL A O 1
ATOM 672 N N . GLU A 1 89 ? -8.560 10.069 25.953 1.00 94.62 89 GLU A N 1
ATOM 673 C CA . GLU A 1 89 ? -8.154 9.415 27.199 1.00 94.62 89 GLU A CA 1
ATOM 674 C C . GLU A 1 89 ? -9.303 9.397 28.215 1.00 94.62 89 GLU A C 1
ATOM 676 O O . GLU A 1 89 ? -9.653 8.336 28.741 1.00 94.62 89 GLU A O 1
ATOM 681 N N . ASP A 1 90 ? -9.912 10.555 28.462 1.00 95.12 90 ASP A N 1
ATOM 682 C CA . ASP A 1 90 ? -10.968 10.707 29.459 1.00 95.12 90 ASP A CA 1
ATOM 683 C C . ASP A 1 90 ? -12.219 9.901 29.072 1.00 95.12 90 ASP A C 1
ATOM 685 O O . ASP A 1 90 ? -12.784 9.198 29.913 1.00 95.12 90 ASP A O 1
ATOM 689 N N . ALA A 1 91 ? -12.608 9.902 27.791 1.00 94.75 91 ALA A N 1
ATOM 690 C CA . ALA A 1 91 ? -13.723 9.095 27.295 1.00 94.75 91 ALA A CA 1
ATOM 691 C C . ALA A 1 91 ? -13.478 7.588 27.480 1.00 94.75 91 ALA A C 1
ATOM 693 O O . ALA A 1 91 ? -14.378 6.857 27.906 1.00 94.75 91 ALA A O 1
ATOM 694 N N . ILE A 1 92 ? -12.262 7.110 27.187 1.00 94.00 92 ILE A N 1
ATOM 695 C CA . ILE A 1 92 ? -11.894 5.698 27.361 1.00 94.00 92 ILE A CA 1
ATOM 696 C C . ILE A 1 92 ? -11.935 5.302 28.839 1.00 94.00 92 ILE A C 1
ATOM 698 O O . ILE A 1 92 ? -12.471 4.239 29.170 1.00 94.00 92 ILE A O 1
ATOM 702 N N . ARG A 1 93 ? -11.398 6.145 29.730 1.00 95.06 93 ARG A N 1
ATOM 703 C CA . ARG A 1 93 ? -11.406 5.897 31.179 1.00 95.06 93 ARG A CA 1
ATOM 704 C C . ARG A 1 93 ? -12.827 5.880 31.736 1.00 95.06 93 ARG A C 1
ATOM 706 O O . ARG A 1 93 ? -13.197 4.898 32.374 1.00 95.06 93 ARG A O 1
ATOM 713 N N . ALA A 1 94 ? -13.644 6.875 31.398 1.00 94.44 94 ALA A N 1
ATOM 714 C CA . ALA A 1 94 ? -15.030 6.961 31.851 1.00 94.44 94 ALA A CA 1
ATOM 715 C C . ALA A 1 94 ? -15.850 5.728 31.437 1.00 94.44 94 ALA A C 1
ATOM 717 O O . ALA A 1 94 ? -16.481 5.082 32.271 1.00 94.44 94 ALA A O 1
ATOM 718 N N . LYS A 1 95 ? -15.779 5.313 30.163 1.00 93.06 95 LYS A N 1
ATOM 719 C CA . LYS A 1 95 ? -16.502 4.116 29.697 1.00 93.06 95 LYS A CA 1
ATOM 720 C C . LYS A 1 95 ? -16.014 2.820 30.332 1.00 93.06 95 LYS A C 1
ATOM 722 O O . LYS A 1 95 ? -16.811 1.900 30.523 1.00 93.06 95 LYS A O 1
ATOM 727 N N . ARG A 1 96 ? -14.729 2.738 30.685 1.00 92.94 96 ARG A N 1
ATOM 728 C CA . ARG A 1 96 ? -14.189 1.611 31.452 1.00 92.94 96 ARG A CA 1
ATOM 729 C C . ARG A 1 96 ? -14.773 1.572 32.867 1.00 92.94 96 ARG A C 1
ATOM 731 O O . ARG A 1 96 ? -15.179 0.499 33.300 1.00 92.94 96 ARG A O 1
ATOM 738 N N . GLU A 1 97 ? -14.854 2.711 33.549 1.00 94.38 97 GLU A N 1
ATOM 739 C CA . GLU A 1 97 ? -15.420 2.829 34.903 1.00 94.38 97 GLU A CA 1
ATOM 740 C C . GLU A 1 97 ? -16.930 2.550 34.942 1.00 94.38 97 GLU A C 1
ATOM 742 O O . GLU A 1 97 ? -17.412 1.896 35.863 1.00 94.38 97 GLU A O 1
ATOM 747 N N . GLU A 1 98 ? -17.667 2.939 33.898 1.00 93.69 98 GLU A N 1
ATOM 748 C CA . GLU A 1 98 ? -19.091 2.610 33.714 1.00 93.69 98 GLU A CA 1
ATOM 749 C C . GLU A 1 98 ? -19.353 1.107 33.461 1.00 93.69 98 GLU A C 1
ATOM 751 O O . GLU A 1 98 ? -20.503 0.693 33.311 1.00 93.69 98 GLU A O 1
ATOM 756 N N . GLY A 1 99 ? -18.310 0.275 33.356 1.00 92.88 99 GLY A N 1
ATOM 757 C CA . GLY A 1 99 ? -18.436 -1.148 33.029 1.00 92.88 99 GLY A CA 1
ATOM 758 C C . GLY A 1 99 ? -18.795 -1.421 31.563 1.00 92.88 99 GLY A C 1
ATOM 759 O O . GLY A 1 99 ? -19.166 -2.542 31.217 1.00 92.88 99 GLY A O 1
ATOM 760 N N . ASN A 1 100 ? -18.668 -0.421 30.684 1.00 90.75 100 ASN A N 1
ATOM 761 C CA . ASN A 1 100 ? -18.957 -0.519 29.253 1.00 90.75 100 ASN A CA 1
ATOM 762 C C . ASN A 1 100 ? -17.756 -0.051 28.397 1.00 90.75 100 ASN A C 1
ATOM 764 O O . ASN A 1 100 ? -17.893 0.888 27.601 1.00 90.75 100 ASN A O 1
ATOM 768 N N . PRO A 1 101 ? -16.565 -0.666 28.557 1.00 91.75 101 PRO A N 1
ATOM 769 C CA . PRO A 1 101 ? -15.335 -0.197 27.927 1.00 91.75 101 PRO A CA 1
ATOM 770 C C . PRO A 1 101 ? -15.425 -0.234 26.401 1.00 91.75 101 PRO A C 1
ATOM 772 O O . PRO A 1 101 ? -16.075 -1.105 25.818 1.00 91.75 101 PRO A O 1
ATOM 775 N N . PHE A 1 102 ? -14.718 0.683 25.743 1.00 90.25 102 PHE A N 1
ATOM 776 C CA . PHE A 1 102 ? -14.491 0.566 24.308 1.00 90.25 102 PHE A CA 1
ATOM 777 C C . PHE A 1 102 ? -13.646 -0.670 24.015 1.00 90.25 102 PHE A C 1
ATOM 779 O O . PHE A 1 102 ? -12.618 -0.911 24.645 1.00 90.25 102 PHE A O 1
ATOM 786 N N . THR A 1 103 ? -14.080 -1.447 23.033 1.00 84.81 103 THR A N 1
ATOM 787 C CA . THR A 1 103 ? -13.340 -2.602 22.526 1.00 84.81 103 THR A CA 1
ATOM 788 C C . THR A 1 103 ? -12.406 -2.218 21.385 1.00 84.81 103 THR A C 1
ATOM 790 O O . THR A 1 103 ? -11.463 -2.952 21.114 1.00 84.81 103 THR A O 1
ATOM 793 N N . ARG A 1 104 ? -12.683 -1.105 20.693 1.00 83.25 104 ARG A N 1
ATOM 794 C CA . ARG A 1 104 ? -11.909 -0.594 19.553 1.00 83.25 104 ARG A CA 1
ATOM 795 C C . ARG A 1 104 ? -11.947 0.932 19.536 1.00 83.25 104 ARG A C 1
ATOM 797 O O . ARG A 1 104 ? -12.973 1.524 19.878 1.00 83.25 104 ARG A O 1
ATOM 804 N N . VAL A 1 105 ? -10.858 1.542 19.084 1.00 82.38 105 VAL A N 1
ATOM 805 C CA . VAL A 1 105 ? -10.818 2.957 18.703 1.00 82.38 105 VAL A CA 1
ATOM 806 C C . VAL A 1 105 ? -10.598 3.009 17.203 1.00 82.38 105 VAL A C 1
ATOM 808 O O . VAL A 1 105 ? -9.649 2.410 16.704 1.00 82.38 105 VAL A O 1
ATOM 811 N N . ILE A 1 106 ? -11.499 3.683 16.498 1.00 83.06 106 ILE A N 1
ATOM 812 C CA . ILE A 1 106 ? -11.419 3.889 15.059 1.00 83.06 106 ILE A CA 1
ATOM 813 C C . ILE A 1 106 ? -11.190 5.383 14.832 1.00 83.06 106 ILE A C 1
ATOM 815 O O . ILE A 1 106 ? -11.934 6.201 15.372 1.00 83.06 106 ILE A O 1
ATOM 819 N N . TYR A 1 107 ? -10.149 5.768 14.102 1.00 78.56 107 TYR A N 1
ATOM 820 C CA . TYR A 1 107 ? -9.772 7.179 13.964 1.00 78.56 107 TYR A CA 1
ATOM 821 C C . TYR A 1 107 ? -9.282 7.526 12.559 1.00 78.56 107 TYR A C 1
ATOM 823 O O . TYR A 1 107 ? -8.737 6.682 11.850 1.00 78.56 107 TYR A O 1
ATOM 831 N N . SER A 1 108 ? -9.516 8.777 12.156 1.00 69.94 108 SER A N 1
ATOM 832 C CA . SER A 1 108 ? -9.095 9.257 10.841 1.00 69.94 108 SER A CA 1
ATOM 833 C C . SER A 1 108 ? -7.609 9.584 10.786 1.00 69.94 108 SER A C 1
ATOM 835 O O . SER A 1 108 ? -7.042 10.003 11.793 1.00 69.94 108 SER A O 1
ATOM 837 N N . LEU A 1 109 ? -7.010 9.528 9.597 1.00 62.88 109 LEU A N 1
ATOM 838 C CA . LEU A 1 109 ? -5.579 9.799 9.381 1.00 62.88 109 LEU A CA 1
ATOM 839 C C . LEU A 1 109 ? -5.084 11.144 9.917 1.00 62.88 109 LEU A C 1
ATOM 841 O O . LEU A 1 109 ? -3.947 11.246 10.358 1.00 62.88 109 LEU A O 1
ATOM 845 N N . LEU A 1 110 ? -5.937 12.170 9.916 1.00 70.19 110 LEU A N 1
ATOM 846 C CA . LEU A 1 110 ? -5.593 13.504 10.422 1.00 70.19 110 LEU A CA 1
ATOM 847 C C . LEU A 1 110 ? -5.638 13.621 11.956 1.00 70.19 110 LEU A C 1
ATOM 849 O O . LEU A 1 110 ? -5.401 14.698 12.498 1.00 70.19 110 LEU A O 1
ATOM 853 N N . VAL A 1 111 ? -5.970 12.542 12.670 1.00 78.19 111 VAL A N 1
ATOM 854 C CA . VAL A 1 111 ? -5.964 12.484 14.141 1.00 78.19 111 VAL A CA 1
ATOM 855 C C . VAL A 1 111 ? -5.208 11.246 14.651 1.00 78.19 111 VAL A C 1
ATOM 857 O O . VAL A 1 111 ? -5.745 10.474 15.450 1.00 78.19 111 VAL A O 1
ATOM 860 N N . PRO A 1 112 ? -3.949 11.024 14.218 1.00 68.69 112 PRO A N 1
ATOM 861 C CA . PRO A 1 112 ? -3.204 9.803 14.539 1.00 68.69 112 PRO A CA 1
ATOM 862 C C . PRO A 1 112 ? -2.921 9.657 16.042 1.00 68.69 112 PRO A C 1
ATOM 864 O O . PRO A 1 112 ? -2.769 8.548 16.556 1.00 68.69 112 PRO A O 1
ATOM 867 N N . TRP A 1 113 ? -2.932 10.775 16.771 1.00 80.94 113 TRP A N 1
ATOM 868 C CA . TRP A 1 113 ? -2.836 10.835 18.226 1.00 80.94 113 TRP A CA 1
ATOM 869 C C . TRP A 1 113 ? -3.927 10.015 18.941 1.00 80.94 113 TRP A C 1
ATOM 871 O O . TRP A 1 113 ? -3.685 9.480 20.022 1.00 80.94 113 TRP A O 1
ATOM 881 N N . ALA A 1 114 ? -5.102 9.814 18.332 1.00 82.38 114 ALA A N 1
ATOM 882 C CA . ALA A 1 114 ? -6.161 8.988 18.915 1.00 82.38 114 ALA A CA 1
ATOM 883 C C . ALA A 1 114 ? -5.746 7.510 19.025 1.00 82.38 114 ALA A C 1
ATOM 885 O O . ALA A 1 114 ? -6.031 6.860 20.034 1.00 82.38 114 ALA A O 1
ATOM 886 N N . GLY A 1 115 ? -5.024 6.998 18.022 1.00 73.69 115 GLY A N 1
ATOM 887 C CA . GLY A 1 115 ? -4.447 5.654 18.044 1.00 73.69 115 GLY A CA 1
ATOM 888 C C . GLY A 1 115 ? -3.363 5.502 19.104 1.00 73.69 115 GLY A C 1
ATOM 889 O O . GLY A 1 115 ? -3.346 4.512 19.833 1.00 73.69 115 GLY A O 1
ATOM 890 N N . GLN A 1 116 ? -2.507 6.515 19.264 1.00 72.00 116 GLN A N 1
ATOM 891 C CA . GLN A 1 116 ? -1.457 6.516 20.290 1.00 72.00 116 GLN A CA 1
ATOM 892 C C . GLN A 1 116 ? -2.048 6.436 21.704 1.00 72.00 116 GLN A C 1
ATOM 894 O O . GLN A 1 116 ? -1.622 5.606 22.511 1.00 72.00 116 GLN A O 1
ATOM 899 N N . VAL A 1 117 ? -3.079 7.239 21.992 1.00 84.25 117 VAL A N 1
ATOM 900 C CA . VAL A 1 117 ? -3.794 7.194 23.278 1.00 84.25 117 VAL A CA 1
ATOM 901 C C . VAL A 1 117 ? -4.453 5.829 23.495 1.00 84.25 117 VAL A C 1
ATOM 903 O O . VAL A 1 117 ? -4.334 5.253 24.578 1.00 84.25 117 VAL A O 1
ATOM 906 N N . ALA A 1 118 ? -5.107 5.274 22.469 1.00 80.81 118 ALA A N 1
ATOM 907 C CA . ALA A 1 118 ? -5.734 3.955 22.542 1.00 80.81 118 ALA A CA 1
ATOM 908 C C . ALA A 1 118 ? -4.717 2.847 22.872 1.00 80.81 118 ALA A C 1
ATOM 910 O O . ALA A 1 118 ? -4.968 2.027 23.760 1.00 80.81 118 ALA A O 1
ATOM 911 N N . SER A 1 119 ? -3.553 2.870 22.218 1.00 71.69 119 SER A N 1
ATOM 912 C CA . SER A 1 119 ? -2.443 1.944 22.464 1.00 71.69 119 SER A CA 1
ATOM 913 C C . SER A 1 119 ? -1.883 2.076 23.881 1.00 71.69 119 SER A C 1
ATOM 915 O O . SER A 1 119 ? -1.731 1.068 24.572 1.00 71.69 119 SER A O 1
ATOM 917 N N . HIS A 1 120 ? -1.646 3.301 24.368 1.00 80.31 120 HIS A N 1
ATOM 918 C CA . HIS A 1 120 ? -1.188 3.542 25.745 1.00 80.31 120 HIS A CA 1
ATOM 919 C C . HIS A 1 120 ? -2.177 3.028 26.798 1.00 80.31 120 HIS A C 1
ATOM 921 O O . HIS A 1 120 ? -1.772 2.540 27.854 1.00 80.31 120 HIS A O 1
ATOM 927 N N . LEU A 1 121 ? -3.476 3.093 26.507 1.00 84.50 121 LEU A N 1
ATOM 928 C CA . LEU A 1 121 ? -4.535 2.580 27.378 1.00 84.50 121 LEU A CA 1
ATOM 929 C C . LEU A 1 121 ? -4.848 1.095 27.153 1.00 84.50 121 LEU A C 1
ATOM 931 O O . LEU A 1 121 ? -5.805 0.582 27.747 1.00 84.50 121 LEU A O 1
ATOM 935 N N . GLN A 1 122 ? -4.023 0.411 26.353 1.00 80.75 122 GLN A N 1
ATOM 936 C CA . GLN A 1 122 ? -4.091 -1.021 26.064 1.00 80.75 122 GLN A CA 1
ATOM 937 C C . GLN A 1 122 ? -5.422 -1.442 25.427 1.00 80.75 122 GLN A C 1
ATOM 939 O O . GLN A 1 122 ? -5.940 -2.522 25.711 1.00 80.75 122 GLN A O 1
ATOM 944 N N . ILE A 1 123 ? -6.003 -0.591 24.574 1.00 72.19 123 ILE A N 1
ATOM 945 C CA . ILE A 1 123 ? -7.148 -0.983 23.750 1.00 72.19 123 ILE A CA 1
ATOM 946 C C . ILE A 1 123 ? -6.629 -1.846 22.589 1.00 72.19 123 ILE A C 1
ATOM 948 O O . ILE A 1 123 ? -5.830 -1.359 21.791 1.00 72.19 123 ILE A O 1
ATOM 952 N N . PRO A 1 124 ? -7.054 -3.117 22.460 1.00 56.75 124 PRO A N 1
ATOM 953 C CA . PRO A 1 124 ? -6.575 -3.986 21.390 1.00 56.75 124 PRO A CA 1
ATOM 954 C C . PRO A 1 124 ? -7.053 -3.507 20.017 1.00 56.75 124 PRO A C 1
ATOM 956 O O . PRO A 1 124 ? -8.255 -3.309 19.827 1.00 56.75 124 PRO A O 1
ATOM 959 N N . GLY A 1 125 ? -6.132 -3.406 19.055 1.00 54.22 125 GLY A N 1
ATOM 960 C CA . GLY A 1 125 ? -6.442 -3.107 17.655 1.00 54.22 125 GLY A CA 1
ATOM 961 C C . GLY A 1 125 ? -7.075 -1.728 17.450 1.00 54.22 125 GLY A C 1
ATOM 962 O O . GLY A 1 125 ? -8.243 -1.673 17.057 1.00 54.22 125 GLY A O 1
ATOM 963 N N . PRO A 1 126 ? -6.364 -0.620 17.739 1.00 58.81 126 PRO A N 1
ATOM 964 C CA . PRO A 1 126 ? -6.711 0.663 17.136 1.00 58.81 126 PRO A CA 1
ATOM 965 C C . PRO A 1 126 ? -6.746 0.491 15.608 1.00 58.81 126 PRO A C 1
ATOM 967 O O . PRO A 1 126 ? -5.911 -0.213 15.049 1.00 58.81 126 PRO A O 1
ATOM 970 N N . VAL A 1 127 ? -7.764 1.050 14.956 1.00 52.62 127 VAL A N 1
ATOM 971 C CA . VAL A 1 127 ? -7.966 0.911 13.508 1.00 52.62 127 VAL A CA 1
ATOM 972 C C . VAL A 1 127 ? -7.980 2.298 12.888 1.00 52.62 127 VAL A C 1
ATOM 974 O O . VAL A 1 127 ? -8.843 3.125 13.194 1.00 52.62 127 VAL A O 1
ATOM 977 N N . THR A 1 128 ? -7.030 2.548 12.002 1.00 43.12 128 THR A N 1
ATOM 978 C CA . THR A 1 128 ? -7.070 3.676 11.079 1.00 43.12 128 THR A CA 1
ATOM 979 C C . THR A 1 128 ? -8.156 3.427 10.031 1.00 43.12 128 THR A C 1
ATOM 981 O O . THR A 1 128 ? -8.294 2.333 9.487 1.00 43.12 128 THR A O 1
ATOM 984 N N . TYR A 1 129 ? -8.982 4.436 9.774 1.00 48.69 129 TYR A N 1
ATOM 985 C CA . TYR A 1 129 ? -9.860 4.465 8.606 1.00 48.69 129 TYR A CA 1
ATOM 986 C C . TYR A 1 129 ? -9.641 5.791 7.903 1.00 48.69 129 TYR A C 1
ATOM 988 O O . TYR A 1 129 ? -9.494 6.839 8.534 1.00 48.69 129 TYR A O 1
ATOM 996 N N . ASP A 1 130 ? -9.590 5.748 6.590 1.00 42.00 130 ASP A N 1
ATOM 997 C CA . ASP A 1 130 ? -9.381 6.935 5.795 1.00 42.00 130 ASP A CA 1
ATOM 998 C C . ASP A 1 130 ? -10.742 7.450 5.307 1.00 42.00 130 ASP A C 1
ATOM 1000 O O . ASP A 1 130 ? -11.672 6.705 5.000 1.00 42.00 130 ASP A O 1
ATOM 1004 N N . ILE A 1 131 ? -10.900 8.767 5.386 1.00 44.97 131 ILE A N 1
ATOM 1005 C CA . ILE A 1 131 ? -12.138 9.478 5.068 1.00 44.97 131 ILE A CA 1
ATOM 1006 C C . ILE A 1 131 ? -11.927 10.425 3.887 1.00 44.97 131 ILE A C 1
ATOM 1008 O O . ILE A 1 131 ? -12.862 11.096 3.444 1.00 44.97 131 ILE A O 1
ATOM 1012 N N . THR A 1 132 ? -10.708 10.531 3.362 1.00 31.78 132 THR A N 1
ATOM 1013 C CA . THR A 1 132 ? -10.311 11.678 2.544 1.00 31.78 132 THR A CA 1
ATOM 1014 C C . THR A 1 132 ? -10.992 11.715 1.169 1.00 31.78 132 THR A C 1
ATOM 1016 O O . THR A 1 132 ? -10.727 12.616 0.372 1.00 31.78 132 THR A O 1
ATOM 1019 N N . LYS A 1 133 ? -11.969 10.833 0.886 1.00 36.88 133 LYS A N 1
ATOM 1020 C CA . LYS A 1 133 ? -12.824 10.977 -0.290 1.00 36.88 133 LYS A CA 1
ATOM 1021 C C . LYS A 1 133 ? -14.195 10.295 -0.251 1.00 36.88 133 LYS A C 1
ATOM 1023 O O . LYS A 1 133 ? -14.374 9.203 -0.776 1.00 36.88 133 LYS A O 1
ATOM 1028 N N . TYR A 1 134 ? -15.230 11.011 0.191 1.00 34.59 134 TYR A N 1
ATOM 1029 C CA . TYR A 1 134 ? -16.589 10.726 -0.290 1.00 34.59 134 TYR A CA 1
ATOM 1030 C C . TYR A 1 134 ? -17.264 11.972 -0.854 1.00 34.59 134 TYR A C 1
ATOM 1032 O O . TYR A 1 134 ? -17.865 12.780 -0.145 1.00 34.59 134 TYR A O 1
ATOM 1040 N N . GLY A 1 135 ? -17.213 12.072 -2.185 1.00 27.64 135 GLY A N 1
ATOM 1041 C CA . GLY A 1 135 ? -18.245 12.749 -2.953 1.00 27.64 135 GLY A CA 1
ATOM 1042 C C . GLY A 1 135 ? -19.552 11.971 -2.808 1.00 27.64 135 GLY A C 1
ATOM 1043 O O . GLY A 1 135 ? -19.635 10.790 -3.133 1.00 27.64 135 GLY A O 1
ATOM 1044 N N . ALA A 1 136 ? -20.575 12.631 -2.277 1.00 24.59 136 ALA A N 1
ATOM 1045 C CA . ALA A 1 136 ? -21.905 12.068 -2.126 1.00 24.59 136 ALA A CA 1
ATOM 1046 C C . ALA A 1 136 ? -22.528 11.716 -3.489 1.00 24.59 136 ALA A C 1
ATOM 1048 O O . ALA A 1 136 ? -22.678 12.607 -4.321 1.00 24.59 136 ALA A O 1
ATOM 1049 N N . LYS A 1 137 ? -23.006 10.474 -3.661 1.00 23.19 137 LYS A N 1
ATOM 1050 C CA . LYS A 1 137 ? -24.308 10.176 -4.285 1.00 23.19 137 LYS A CA 1
ATOM 1051 C C . LYS A 1 137 ? -24.961 8.969 -3.601 1.00 23.19 137 LYS A C 1
ATOM 1053 O O . LYS A 1 137 ? -24.306 8.079 -3.081 1.00 23.19 137 LYS A O 1
ATOM 1058 N N . SER A 1 138 ? -26.280 9.048 -3.533 1.00 24.25 138 SER A N 1
ATOM 1059 C CA . SER A 1 138 ? -27.233 8.255 -2.758 1.00 24.25 138 SER A CA 1
ATOM 1060 C C . SER A 1 138 ? -27.232 6.740 -3.022 1.00 24.25 138 SER A C 1
ATOM 1062 O O . SER A 1 138 ? -27.472 6.334 -4.155 1.00 24.25 138 SER A O 1
ATOM 1064 N N . GLY A 1 139 ? -27.158 5.949 -1.940 1.00 23.73 139 GLY A N 1
ATOM 1065 C CA . GLY A 1 139 ? -27.754 4.605 -1.834 1.00 23.73 139 GLY A CA 1
ATOM 1066 C C . GLY A 1 139 ? -26.791 3.426 -1.601 1.00 23.73 139 GLY A C 1
ATOM 1067 O O . GLY A 1 139 ? -26.190 2.966 -2.555 1.00 23.73 139 GLY A O 1
ATOM 1068 N N . GLY A 1 140 ? -26.766 2.886 -0.367 1.00 27.86 140 GLY A N 1
ATOM 1069 C CA . GLY A 1 140 ? -26.384 1.490 -0.027 1.00 27.86 140 GLY A CA 1
ATOM 1070 C C . GLY A 1 140 ? -24.885 1.118 -0.034 1.00 27.86 140 GLY A C 1
ATOM 1071 O O . GLY A 1 140 ? -24.151 1.605 -0.864 1.00 27.86 140 GLY A O 1
ATOM 1072 N N . ASP A 1 141 ? -24.443 0.277 0.919 1.00 28.53 141 ASP A N 1
ATOM 1073 C CA . ASP A 1 141 ? -23.121 -0.410 1.077 1.00 28.53 141 ASP A CA 1
ATOM 1074 C C . ASP A 1 141 ? -21.787 0.382 1.166 1.00 28.53 141 ASP A C 1
ATOM 1076 O O . ASP A 1 141 ? -21.602 1.414 0.532 1.00 28.53 141 ASP A O 1
ATOM 1080 N N . ILE A 1 142 ? -20.896 -0.010 2.105 1.00 38.62 142 ILE A N 1
ATOM 1081 C CA . ILE A 1 142 ? -19.516 0.526 2.219 1.00 38.62 142 ILE A CA 1
ATOM 1082 C C . ILE A 1 142 ? -18.701 -0.272 1.219 1.00 38.62 142 ILE A C 1
ATOM 1084 O O . ILE A 1 142 ? -18.024 -1.227 1.573 1.00 38.62 142 ILE A O 1
ATOM 1088 N N . SER A 1 143 ? -18.901 0.023 -0.054 1.00 35.78 143 SER A N 1
ATOM 1089 C CA . SER A 1 143 ? -18.344 -0.781 -1.139 1.00 35.78 143 SER A CA 1
ATOM 1090 C C . SER A 1 143 ? -17.765 0.081 -2.251 1.00 35.78 143 SER A C 1
ATOM 1092 O O . SER A 1 143 ? -17.528 -0.437 -3.336 1.00 35.78 143 SER A O 1
ATOM 1094 N N . GLN A 1 144 ? -17.583 1.390 -2.037 1.00 38.22 144 GLN A N 1
ATOM 1095 C CA . GLN A 1 144 ? -17.133 2.278 -3.105 1.00 38.22 144 GLN A CA 1
ATOM 1096 C C . GLN A 1 144 ? -16.550 3.603 -2.595 1.00 38.22 144 GLN A C 1
ATOM 1098 O O . GLN A 1 144 ? -17.259 4.604 -2.548 1.00 38.22 144 GLN A O 1
ATOM 1103 N N . GLU A 1 145 ? -15.249 3.656 -2.312 1.00 46.62 145 GLU A N 1
ATOM 1104 C CA . GLU A 1 145 ? -14.540 4.946 -2.263 1.00 46.62 145 GLU A CA 1
ATOM 1105 C C . GLU A 1 145 ? -14.428 5.478 -3.692 1.00 46.62 145 GLU A C 1
ATOM 1107 O O . GLU A 1 145 ? -14.080 4.723 -4.602 1.00 46.62 145 GLU A O 1
ATOM 1112 N N . SER A 1 146 ? -14.820 6.734 -3.937 1.00 44.06 146 SER A N 1
ATOM 1113 C CA . SER A 1 146 ? -14.867 7.271 -5.299 1.00 44.06 146 SER A CA 1
ATOM 1114 C C . SER A 1 146 ? -14.322 8.680 -5.424 1.00 44.06 146 SER A C 1
ATOM 1116 O O . SER A 1 146 ? -14.850 9.648 -4.878 1.00 44.06 146 SER A O 1
ATOM 1118 N N . ALA A 1 147 ? -13.320 8.775 -6.283 1.00 40.44 147 ALA A N 1
ATOM 1119 C CA . ALA A 1 147 ? -12.503 9.929 -6.555 1.00 40.44 147 ALA A CA 1
ATOM 1120 C C . ALA A 1 147 ? -12.261 10.115 -8.054 1.00 40.44 147 ALA A C 1
ATOM 1122 O O . ALA A 1 147 ? -12.080 9.117 -8.751 1.00 40.44 147 ALA A O 1
ATOM 1123 N N . PRO A 1 148 ? -12.148 11.357 -8.557 1.00 46.00 148 PRO A N 1
ATOM 1124 C CA . PRO A 1 148 ? -11.457 11.591 -9.820 1.00 46.00 148 PRO A CA 1
ATOM 1125 C C . PRO A 1 148 ? -10.003 11.116 -9.717 1.00 46.00 148 PRO A C 1
ATOM 1127 O O . PRO A 1 148 ? -9.363 11.353 -8.686 1.00 46.00 148 PRO A O 1
ATOM 1130 N N . GLY A 1 149 ? -9.512 10.456 -10.770 1.00 43.84 149 GLY A N 1
ATOM 1131 C CA . GLY A 1 149 ? -8.172 9.861 -10.817 1.00 43.84 149 GLY A CA 1
ATOM 1132 C C . GLY A 1 149 ? -7.022 10.873 -10.863 1.00 43.84 149 GLY A C 1
ATOM 1133 O O . GLY A 1 149 ? -5.880 10.500 -10.647 1.00 43.84 149 GLY A O 1
ATOM 1134 N N . ASP A 1 150 ? -7.316 12.143 -11.129 1.00 47.91 150 ASP A N 1
ATOM 1135 C CA . ASP A 1 150 ? -6.374 13.266 -11.201 1.00 47.91 150 ASP A CA 1
ATOM 1136 C C . ASP A 1 1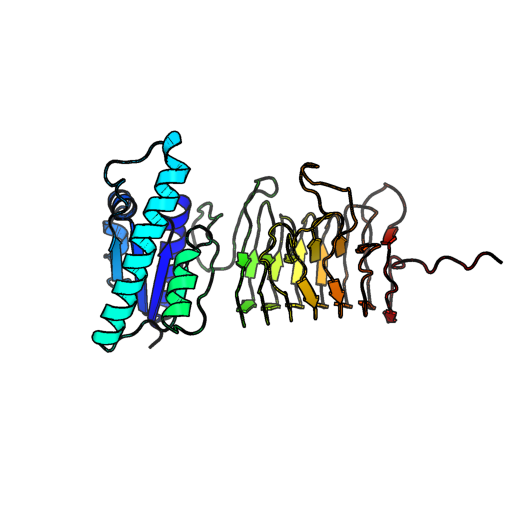50 ? -6.312 14.091 -9.905 1.00 47.91 150 ASP A C 1
ATOM 1138 O O . ASP A 1 150 ? -5.616 15.102 -9.825 1.00 47.91 150 ASP A O 1
ATOM 1142 N N . SER A 1 151 ? -7.062 13.692 -8.881 1.00 36.12 151 SER A N 1
ATOM 1143 C CA . SER A 1 151 ? -7.163 14.460 -7.650 1.00 36.12 151 SER A CA 1
ATOM 1144 C C . SER A 1 151 ? -6.015 14.133 -6.689 1.00 36.12 151 SER A C 1
ATOM 1146 O O . SER A 1 151 ? -5.964 13.020 -6.161 1.00 36.12 151 SER A O 1
ATOM 1148 N N . PRO A 1 152 ? -5.161 15.109 -6.362 1.00 45.72 152 PRO A N 1
ATOM 1149 C CA . PRO A 1 152 ? -3.966 14.868 -5.560 1.00 45.72 152 PRO A CA 1
ATOM 1150 C C . PRO A 1 152 ? -4.312 14.448 -4.124 1.00 45.72 152 PRO A C 1
ATOM 1152 O O . PRO A 1 152 ? -5.320 14.910 -3.586 1.00 45.72 152 PRO A O 1
ATOM 1155 N N . ASN A 1 153 ? -3.463 13.611 -3.509 1.00 51.44 153 ASN A N 1
ATOM 1156 C CA . ASN A 1 153 ? -3.473 13.279 -2.073 1.00 51.44 153 ASN A CA 1
ATOM 1157 C C . ASN A 1 153 ? -4.796 12.706 -1.560 1.00 51.44 153 ASN A C 1
ATOM 1159 O O . ASN A 1 153 ? -5.251 13.028 -0.463 1.00 51.44 153 ASN A O 1
ATOM 1163 N N . THR A 1 154 ? -5.450 11.901 -2.388 1.00 54.81 154 THR A N 1
ATOM 1164 C CA . THR A 1 154 ? -6.704 11.253 -2.019 1.00 54.81 154 THR A CA 1
ATOM 1165 C C . THR A 1 154 ? -6.517 9.761 -1.959 1.00 54.81 154 THR A C 1
ATOM 1167 O O . THR A 1 154 ? -7.118 9.041 -2.753 1.00 54.81 154 THR A O 1
ATOM 1170 N N . ASP A 1 155 ? -5.637 9.344 -1.054 1.00 55.06 155 ASP A N 1
ATOM 1171 C CA . ASP A 1 155 ? -5.445 7.948 -0.697 1.00 55.06 155 ASP A CA 1
ATOM 1172 C C . ASP A 1 155 ? -6.792 7.327 -0.280 1.00 55.06 155 ASP A C 1
ATOM 1174 O O . ASP A 1 155 ? -7.726 8.028 0.129 1.00 55.06 155 ASP A O 1
ATOM 1178 N N . GLY A 1 156 ? -6.916 6.019 -0.488 1.00 58.62 156 GLY A N 1
ATOM 1179 C CA . GLY A 1 156 ? -8.104 5.250 -0.138 1.00 58.62 156 GLY A CA 1
ATOM 1180 C C . GLY A 1 156 ? -8.055 4.819 1.310 1.00 58.62 156 GLY A C 1
ATOM 1181 O O . GLY A 1 156 ? -8.916 5.211 2.078 1.00 58.62 156 GLY A O 1
ATOM 1182 N N . ILE A 1 157 ? -7.028 4.041 1.676 1.00 70.50 157 ILE A N 1
ATOM 1183 C CA . ILE A 1 157 ? -6.710 3.648 3.055 1.00 70.50 157 ILE A CA 1
ATOM 1184 C C . ILE A 1 157 ? -5.216 3.859 3.313 1.00 70.50 157 ILE A C 1
ATOM 1186 O O . ILE A 1 157 ? -4.392 3.237 2.649 1.00 70.50 157 ILE A O 1
ATOM 1190 N N . HIS A 1 158 ? -4.856 4.646 4.325 1.00 75.25 158 HIS A N 1
ATOM 1191 C CA . HIS A 1 158 ? -3.474 4.744 4.808 1.00 75.25 158 HIS A CA 1
ATOM 1192 C C . HIS A 1 158 ? -3.302 4.004 6.140 1.00 75.25 158 HIS A C 1
ATOM 1194 O O . HIS A 1 158 ? -4.065 4.214 7.083 1.00 75.25 158 HIS A O 1
ATOM 1200 N N . LEU A 1 159 ? -2.277 3.164 6.226 1.00 67.88 159 LEU A N 1
ATOM 1201 C CA . LE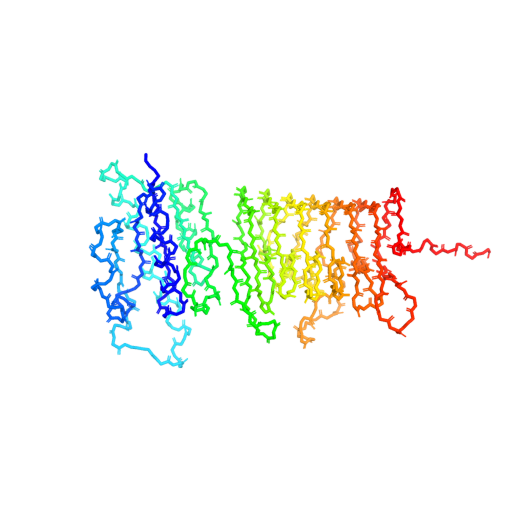U A 1 159 ? -1.868 2.444 7.429 1.00 67.88 159 LEU A CA 1
ATOM 1202 C C . LEU A 1 159 ? -0.508 2.965 7.888 1.00 67.88 159 LEU A C 1
ATOM 1204 O O . LEU A 1 159 ? 0.363 3.205 7.059 1.00 67.88 159 LEU A O 1
ATOM 1208 N N . GLY A 1 160 ? -0.301 3.106 9.192 1.00 74.31 160 GLY A N 1
ATOM 1209 C CA . GLY A 1 160 ? 0.961 3.561 9.767 1.00 74.31 160 GLY A CA 1
ATOM 1210 C C . GLY A 1 160 ? 1.056 3.152 11.228 1.00 74.31 160 GLY A C 1
ATOM 1211 O O . GLY A 1 160 ? 0.265 3.597 12.058 1.00 74.31 160 GLY A O 1
ATOM 1212 N N . ARG A 1 161 ? 2.050 2.319 11.549 1.00 78.00 161 ARG A N 1
ATOM 1213 C CA . ARG A 1 161 ? 2.250 1.701 12.870 1.00 78.00 161 ARG A CA 1
ATOM 1214 C C . ARG A 1 161 ? 1.084 0.821 13.319 1.00 78.00 161 ARG A C 1
ATOM 1216 O O . ARG A 1 161 ? 0.767 0.740 14.505 1.00 78.00 161 ARG A O 1
ATOM 1223 N N . ASP A 1 162 ? 0.468 0.147 12.355 1.00 68.19 162 ASP A N 1
ATOM 1224 C CA . ASP A 1 162 ? -0.662 -0.753 12.563 1.00 68.19 162 ASP A CA 1
ATOM 1225 C C . ASP A 1 162 ? -0.209 -2.221 12.579 1.00 68.19 162 ASP A C 1
ATOM 1227 O O . ASP A 1 162 ? 0.787 -2.597 11.963 1.00 68.19 162 ASP A O 1
ATOM 1231 N N . THR A 1 163 ? -0.920 -3.099 13.289 1.00 64.62 163 THR A N 1
ATOM 1232 C CA . THR A 1 163 ? -0.592 -4.535 13.314 1.00 64.62 163 THR A CA 1
ATOM 1233 C C . THR A 1 163 ? -1.845 -5.403 13.237 1.00 64.62 163 THR A C 1
ATOM 1235 O O . THR A 1 163 ? -2.828 -5.107 13.914 1.00 64.62 163 THR A O 1
ATOM 1238 N N . MET A 1 164 ? -1.800 -6.495 12.461 1.00 69.69 164 MET A N 1
ATOM 1239 C CA . MET A 1 164 ? -2.912 -7.448 12.271 1.00 69.69 164 MET A CA 1
ATOM 1240 C C . MET A 1 164 ? -4.168 -6.819 11.638 1.00 69.69 164 MET A C 1
ATOM 1242 O O . MET A 1 164 ? -5.298 -7.058 12.079 1.00 69.69 164 MET A O 1
ATOM 1246 N N . ILE A 1 165 ? -3.984 -6.016 10.587 1.00 68.19 165 ILE A N 1
ATOM 1247 C CA . ILE A 1 165 ? -5.091 -5.392 9.849 1.00 68.19 165 ILE A CA 1
ATOM 1248 C C . ILE A 1 165 ? -5.505 -6.260 8.661 1.00 68.19 165 ILE A C 1
ATOM 1250 O O . ILE A 1 165 ? -4.674 -6.823 7.954 1.00 68.19 165 ILE A O 1
ATOM 1254 N N . ASN A 1 166 ? -6.816 -6.345 8.429 1.00 64.00 166 ASN A N 1
ATOM 1255 C CA . ASN A 1 166 ? -7.407 -7.027 7.284 1.00 64.00 166 ASN A CA 1
ATOM 1256 C C . ASN A 1 166 ? -8.261 -6.038 6.480 1.00 64.00 166 ASN A C 1
ATOM 1258 O O . ASN A 1 166 ? -9.250 -5.525 7.001 1.00 64.00 166 ASN A O 1
ATOM 1262 N N . ILE A 1 167 ? -7.913 -5.817 5.214 1.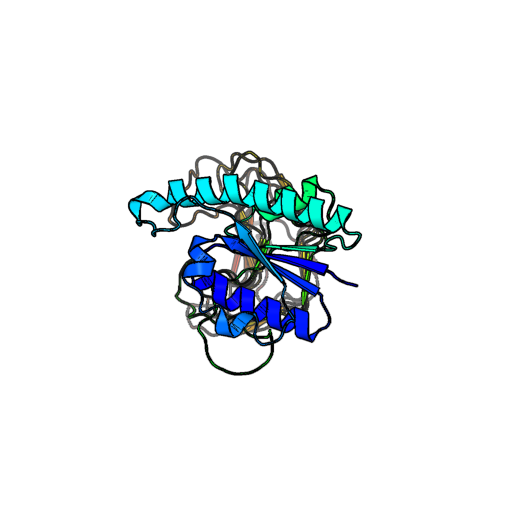00 73.06 167 ILE A N 1
ATOM 1263 C CA . ILE A 1 167 ? -8.686 -5.039 4.240 1.00 73.06 167 ILE A CA 1
ATOM 1264 C C . ILE A 1 167 ? -9.232 -6.030 3.216 1.00 73.06 167 ILE A C 1
ATOM 1266 O O . ILE A 1 167 ? -8.455 -6.665 2.502 1.00 73.06 167 ILE A O 1
ATOM 1270 N N . LYS A 1 168 ? -10.556 -6.211 3.168 1.00 72.44 168 LYS A N 1
ATOM 1271 C CA . LYS A 1 168 ? -11.177 -7.240 2.325 1.00 72.44 168 LYS A CA 1
ATOM 1272 C C . LYS A 1 168 ? -12.409 -6.746 1.588 1.00 72.44 168 LYS A C 1
ATOM 1274 O O . LYS A 1 168 ? -13.121 -5.901 2.114 1.00 72.44 168 LYS A O 1
ATOM 1279 N N . ASP A 1 169 ? -12.659 -7.333 0.418 1.00 74.81 169 ASP A N 1
ATOM 1280 C CA . ASP A 1 169 ? -13.932 -7.243 -0.313 1.00 74.81 169 ASP A CA 1
ATOM 1281 C C . ASP A 1 169 ? -14.370 -5.800 -0.638 1.00 74.81 169 ASP A C 1
ATOM 1283 O O . ASP A 1 169 ? -15.548 -5.448 -0.554 1.00 74.81 169 ASP A O 1
ATOM 1287 N N . SER A 1 170 ? -13.406 -4.958 -1.023 1.00 72.31 170 SER A N 1
ATOM 1288 C CA . SER A 1 170 ? -13.600 -3.514 -1.214 1.00 72.31 170 SER A CA 1
ATOM 1289 C C . SER A 1 170 ? -13.348 -3.069 -2.651 1.00 72.31 170 SER A C 1
ATOM 1291 O O . SER A 1 170 ? -12.483 -3.604 -3.343 1.00 72.31 170 SER A O 1
ATOM 1293 N N . ILE A 1 171 ? -14.052 -2.021 -3.085 1.00 78.81 171 ILE A N 1
ATOM 1294 C CA . ILE A 1 171 ? -13.734 -1.276 -4.309 1.00 78.81 171 ILE A CA 1
ATOM 1295 C C . ILE A 1 171 ? -13.304 0.131 -3.904 1.00 78.81 171 ILE A C 1
ATOM 1297 O O . ILE A 1 171 ? -14.073 0.871 -3.286 1.00 78.81 171 ILE A O 1
ATOM 1301 N N . ILE A 1 172 ? -12.082 0.496 -4.271 1.00 73.62 172 ILE A N 1
ATOM 1302 C CA . ILE A 1 172 ? -11.454 1.762 -3.912 1.00 73.62 172 ILE A CA 1
ATOM 1303 C C . ILE A 1 172 ? -11.052 2.482 -5.192 1.00 73.62 172 ILE A C 1
ATOM 1305 O O . ILE A 1 172 ? -10.273 1.979 -6.002 1.00 73.62 172 ILE A O 1
ATOM 1309 N N . LYS A 1 173 ? -11.603 3.675 -5.387 1.00 76.81 173 LYS A N 1
ATOM 1310 C CA . LYS A 1 173 ? -11.280 4.551 -6.508 1.00 76.81 173 LYS A CA 1
ATOM 1311 C C . LYS A 1 173 ? -10.808 5.876 -5.949 1.00 76.81 173 LYS A C 1
ATOM 1313 O O . LYS A 1 173 ? -11.577 6.586 -5.300 1.00 76.81 173 LYS A O 1
ATOM 1318 N N . THR A 1 174 ? -9.558 6.200 -6.233 1.00 69.75 174 THR A N 1
ATOM 1319 C CA . THR A 1 174 ? -8.787 7.280 -5.616 1.00 69.75 174 THR A CA 1
ATOM 1320 C C . THR A 1 174 ? -8.115 8.126 -6.697 1.00 69.75 174 THR A C 1
ATOM 1322 O O . THR A 1 174 ? -8.109 7.770 -7.875 1.00 69.75 174 THR A O 1
ATOM 1325 N N . GLY A 1 175 ? -7.596 9.294 -6.321 1.00 66.19 175 GLY A N 1
ATOM 1326 C CA . GLY A 1 175 ? -6.641 10.020 -7.169 1.00 66.19 175 GLY A CA 1
ATOM 1327 C C . GLY A 1 175 ? -5.187 9.762 -6.768 1.00 66.19 175 GLY A C 1
ATOM 1328 O O . GLY A 1 175 ? -4.274 10.194 -7.459 1.00 66.19 175 GLY A O 1
ATOM 1329 N N . ASP A 1 176 ? -4.981 9.037 -5.666 1.00 75.94 176 ASP A N 1
ATOM 1330 C CA . ASP A 1 176 ? -3.675 8.644 -5.137 1.00 75.94 176 ASP A CA 1
ATOM 1331 C C . ASP A 1 176 ? -3.690 7.146 -4.762 1.00 75.94 176 ASP A C 1
ATOM 1333 O O . ASP A 1 176 ? -4.430 6.373 -5.379 1.00 75.94 176 ASP A O 1
ATOM 1337 N N . ASP A 1 177 ? -2.874 6.690 -3.812 1.00 79.94 177 ASP A N 1
ATOM 1338 C CA . ASP A 1 177 ? -2.778 5.276 -3.429 1.00 79.94 177 ASP A CA 1
ATOM 1339 C C . ASP A 1 177 ? -4.147 4.688 -3.038 1.00 79.94 177 ASP A C 1
ATOM 1341 O O . ASP A 1 177 ? -4.906 5.255 -2.269 1.00 79.94 177 ASP A O 1
ATOM 1345 N N . CYS A 1 178 ? -4.480 3.519 -3.578 1.00 84.12 178 CYS A N 1
ATOM 1346 C CA . CYS A 1 178 ? -5.643 2.737 -3.160 1.00 84.12 178 CYS A CA 1
ATOM 1347 C C . CYS A 1 178 ? -5.487 2.301 -1.698 1.00 84.12 178 CYS A C 1
ATOM 1349 O O . CYS A 1 178 ? -6.380 2.491 -0.879 1.00 84.12 178 CYS A O 1
ATOM 1351 N N . VAL A 1 179 ? -4.310 1.762 -1.372 1.00 83.50 179 VAL A N 1
ATOM 1352 C CA . VAL A 1 179 ? -3.874 1.526 0.005 1.00 83.50 179 VAL A CA 1
ATOM 1353 C C . VAL A 1 179 ? -2.415 1.951 0.120 1.00 83.50 179 VAL A C 1
ATOM 1355 O O . VAL A 1 179 ? -1.597 1.506 -0.687 1.00 83.50 179 VAL A O 1
ATOM 1358 N N . SER A 1 180 ? -2.073 2.779 1.103 1.00 84.75 180 SER A N 1
ATOM 1359 C CA . SER A 1 180 ? -0.696 3.161 1.428 1.00 84.75 180 SER A CA 1
ATOM 1360 C C . SER A 1 180 ? -0.292 2.622 2.806 1.00 84.75 180 SER A C 1
ATOM 1362 O O . SER A 1 180 ? -1.086 2.613 3.741 1.00 84.75 180 SER A O 1
ATOM 1364 N N . ILE A 1 181 ? 0.933 2.103 2.930 1.00 89.75 181 ILE A N 1
ATOM 1365 C CA . ILE A 1 181 ? 1.419 1.398 4.130 1.00 89.75 181 ILE A CA 1
ATOM 1366 C C . ILE A 1 181 ? 2.728 2.033 4.608 1.00 89.75 181 ILE A C 1
ATOM 1368 O O . ILE A 1 181 ? 3.756 1.908 3.947 1.00 89.75 181 ILE A O 1
ATOM 1372 N N . GLY A 1 182 ? 2.687 2.716 5.746 1.00 83.50 182 GLY A N 1
ATOM 1373 C CA . GLY A 1 182 ? 3.797 3.407 6.400 1.00 83.50 182 GLY A CA 1
ATOM 1374 C C . GLY A 1 182 ? 4.594 2.538 7.380 1.00 83.50 182 GLY A C 1
ATOM 1375 O O . GLY A 1 182 ? 4.422 1.318 7.450 1.00 83.50 182 GLY A O 1
ATOM 1376 N N . ASP A 1 183 ? 5.485 3.186 8.134 1.00 87.06 183 ASP A N 1
ATOM 1377 C CA . ASP A 1 183 ? 6.441 2.559 9.054 1.00 87.06 183 ASP A CA 1
ATOM 1378 C C . ASP A 1 183 ? 5.774 1.747 10.177 1.00 87.06 183 ASP A C 1
ATOM 1380 O O . ASP A 1 183 ? 4.601 1.936 10.483 1.00 87.06 183 ASP A O 1
ATOM 1384 N N . GLU A 1 184 ? 6.523 0.821 10.788 1.00 88.44 184 GLU A N 1
ATOM 1385 C CA . GLU A 1 184 ? 6.077 -0.053 11.897 1.00 88.44 184 GLU A CA 1
ATOM 1386 C C . GLU A 1 184 ? 4.818 -0.906 11.598 1.00 88.44 184 GLU A C 1
ATOM 1388 O O . GLU A 1 184 ? 4.275 -1.544 12.500 1.00 88.44 184 GLU A O 1
ATOM 1393 N N . SER A 1 185 ? 4.361 -0.965 10.342 1.00 80.12 185 SER A N 1
ATOM 1394 C CA . SER A 1 185 ? 3.191 -1.755 9.946 1.00 80.12 185 SER A CA 1
ATOM 1395 C C . SER A 1 185 ? 3.524 -3.246 9.847 1.00 80.12 185 SER A C 1
ATOM 1397 O O . SER A 1 185 ? 4.496 -3.621 9.180 1.00 80.12 185 SER A O 1
ATOM 1399 N N . LYS A 1 186 ? 2.726 -4.104 10.499 1.00 82.12 186 LYS A N 1
ATOM 1400 C CA . LYS A 1 186 ? 2.984 -5.553 10.584 1.00 82.12 186 LYS A CA 1
ATOM 1401 C C . LYS A 1 186 ? 1.754 -6.425 10.352 1.00 82.12 186 LYS A C 1
ATOM 1403 O O . LYS A 1 186 ? 0.680 -6.113 10.853 1.00 82.12 186 LYS A O 1
ATOM 1408 N N . GLU A 1 187 ? 1.912 -7.562 9.680 1.00 80.12 187 GLU A N 1
ATOM 1409 C CA . GLU A 1 187 ? 0.825 -8.539 9.468 1.00 80.12 187 GLU A CA 1
ATOM 1410 C C . GLU A 1 187 ? -0.429 -7.886 8.851 1.00 80.12 187 GLU A C 1
ATOM 1412 O O . GLU A 1 187 ? -1.518 -7.874 9.433 1.00 80.12 187 GLU A O 1
ATOM 1417 N N . ILE A 1 188 ? -0.252 -7.260 7.687 1.00 83.12 188 ILE A N 1
ATOM 1418 C CA . ILE A 1 188 ? -1.314 -6.565 6.956 1.00 83.12 188 ILE A CA 1
ATOM 1419 C C . ILE A 1 188 ? -1.787 -7.448 5.805 1.00 83.12 188 ILE A C 1
ATOM 1421 O O . ILE A 1 188 ? -1.005 -7.802 4.925 1.00 83.12 188 ILE A O 1
ATOM 1425 N N . HIS A 1 189 ? -3.080 -7.761 5.777 1.00 81.75 189 HIS A N 1
ATOM 1426 C CA . HIS A 1 189 ? -3.694 -8.596 4.748 1.00 81.75 189 HIS A CA 1
ATOM 1427 C C . HIS A 1 189 ? -4.688 -7.790 3.915 1.00 81.75 189 HIS A C 1
ATOM 1429 O O . HIS A 1 189 ? -5.706 -7.330 4.426 1.00 81.75 189 HIS A O 1
ATOM 1435 N N . ILE A 1 190 ? -4.419 -7.663 2.620 1.00 89.56 190 ILE A N 1
ATOM 1436 C CA . ILE A 1 190 ? -5.269 -7.002 1.632 1.00 89.56 190 ILE A CA 1
ATOM 1437 C C . ILE A 1 190 ? -5.755 -8.073 0.657 1.00 89.56 190 ILE A C 1
ATOM 1439 O O . ILE A 1 190 ? -4.952 -8.686 -0.046 1.00 89.56 190 ILE A O 1
ATOM 1443 N N . GLN A 1 191 ? -7.056 -8.354 0.648 1.00 87.44 191 GLN A N 1
ATOM 1444 C CA . GLN A 1 191 ? -7.614 -9.491 -0.083 1.00 87.44 191 GLN A CA 1
ATOM 1445 C C . GLN A 1 191 ? -8.891 -9.120 -0.835 1.00 87.44 191 GLN A C 1
ATOM 1447 O O . GLN A 1 191 ? -9.786 -8.516 -0.260 1.00 87.44 191 GLN A O 1
ATOM 1452 N N . ASN A 1 192 ? -9.034 -9.540 -2.094 1.00 83.69 192 ASN A N 1
ATOM 1453 C CA . ASN A 1 192 ? -10.256 -9.282 -2.872 1.00 83.69 192 ASN A CA 1
ATOM 1454 C C . ASN A 1 192 ? -10.605 -7.782 -2.978 1.00 83.69 192 ASN A C 1
ATOM 1456 O O . ASN A 1 192 ? -11.763 -7.384 -2.855 1.00 83.69 192 ASN A O 1
ATOM 1460 N N . VAL A 1 193 ? -9.587 -6.936 -3.169 1.00 85.19 193 VAL A N 1
ATOM 1461 C CA . VAL A 1 193 ? -9.755 -5.487 -3.339 1.00 85.19 193 VAL A CA 1
ATOM 1462 C C . VAL A 1 193 ? -9.634 -5.115 -4.814 1.00 85.19 193 VAL A C 1
ATOM 1464 O O . VAL A 1 193 ? -8.719 -5.560 -5.509 1.00 85.19 193 VAL A O 1
ATOM 1467 N N . THR A 1 194 ? -10.554 -4.281 -5.298 1.00 92.69 194 THR A N 1
ATOM 1468 C CA . THR A 1 194 ? -10.476 -3.660 -6.624 1.00 92.69 194 THR A CA 1
ATOM 1469 C C . THR A 1 194 ? -10.055 -2.201 -6.489 1.00 92.69 194 THR A C 1
ATOM 1471 O O . THR A 1 194 ? -10.816 -1.383 -5.979 1.00 92.69 194 THR A O 1
ATOM 1474 N N . CYS A 1 195 ? -8.864 -1.871 -6.972 1.00 91.94 195 CYS A N 1
ATOM 1475 C CA . CYS A 1 195 ? -8.302 -0.526 -6.985 1.00 91.94 195 CYS A CA 1
ATOM 1476 C C . CYS A 1 195 ? -8.465 0.099 -8.372 1.00 91.94 195 CYS A C 1
ATOM 1478 O O . CYS A 1 195 ? -8.083 -0.525 -9.360 1.00 91.94 195 CYS A O 1
ATOM 1480 N N . GLY A 1 196 ? -8.958 1.332 -8.483 1.00 84.44 196 GLY A N 1
ATOM 1481 C CA . GLY A 1 196 ? -8.891 2.037 -9.763 1.00 84.44 196 GLY A CA 1
ATOM 1482 C C . GLY A 1 196 ? -10.026 3.004 -10.091 1.00 84.44 196 GLY A C 1
ATOM 1483 O O . GLY A 1 196 ? -11.198 2.616 -10.001 1.00 84.44 196 GLY A O 1
ATOM 1484 N N . PRO A 1 197 ? -9.713 4.227 -10.571 1.00 87.12 197 PRO A N 1
ATOM 1485 C CA . PRO A 1 197 ? -8.365 4.786 -10.809 1.00 87.12 197 PRO A CA 1
ATOM 1486 C C . PRO A 1 197 ? -7.578 5.073 -9.510 1.00 87.12 197 PRO A C 1
ATOM 1488 O O . PRO A 1 197 ? -8.094 4.824 -8.421 1.00 87.12 197 PRO A O 1
ATOM 1491 N N . GLY A 1 198 ? -6.325 5.537 -9.634 1.00 86.69 198 GLY A N 1
ATOM 1492 C CA . GLY A 1 198 ? -5.436 5.887 -8.512 1.00 86.69 198 GLY A CA 1
ATOM 1493 C C . GLY A 1 198 ? -3.994 5.404 -8.707 1.00 86.69 198 GLY A C 1
ATOM 1494 O O . GLY A 1 198 ? -3.585 5.083 -9.823 1.00 86.69 198 GLY A O 1
ATOM 1495 N N . HIS A 1 199 ? -3.215 5.309 -7.629 1.00 90.44 199 HIS A N 1
ATOM 1496 C CA . HIS A 1 199 ? -1.807 4.892 -7.650 1.00 90.44 199 HIS A CA 1
ATOM 1497 C C . HIS A 1 199 ? -1.554 3.415 -7.312 1.00 90.44 199 HIS A C 1
ATOM 1499 O O . HIS A 1 199 ? -0.402 2.987 -7.367 1.00 90.44 199 HIS A O 1
ATOM 1505 N N . GLY A 1 200 ? -2.597 2.628 -7.033 1.00 96.38 200 GLY A N 1
ATOM 1506 C CA . GLY A 1 200 ? -2.460 1.212 -6.665 1.00 96.38 200 GLY A CA 1
ATOM 1507 C C . GLY A 1 200 ? -2.153 1.009 -5.181 1.00 96.38 200 GLY A C 1
ATOM 1508 O O . GLY A 1 200 ? -2.453 1.873 -4.365 1.00 96.38 200 GLY A O 1
ATOM 1509 N N . ILE A 1 201 ? -1.604 -0.147 -4.815 1.00 98.00 201 ILE A N 1
ATOM 1510 C CA . ILE A 1 201 ? -1.267 -0.476 -3.423 1.00 98.00 201 ILE A CA 1
ATOM 1511 C C . ILE A 1 201 ? 0.226 -0.238 -3.208 1.00 98.00 201 ILE A C 1
ATOM 1513 O O . ILE A 1 201 ? 1.058 -0.838 -3.891 1.00 98.00 201 ILE A O 1
ATOM 1517 N N . SER A 1 202 ? 0.566 0.622 -2.251 1.00 97.81 202 SER A N 1
ATOM 1518 C CA . SER A 1 202 ? 1.930 1.085 -2.015 1.00 97.81 202 SER A CA 1
ATOM 1519 C C . SER A 1 202 ? 2.423 0.787 -0.599 1.00 97.81 202 SER A C 1
ATOM 1521 O O . SER A 1 202 ? 1.824 1.219 0.379 1.00 97.81 202 SER A O 1
ATOM 1523 N N . VAL A 1 203 ? 3.589 0.153 -0.484 1.00 98.50 203 VAL A N 1
ATOM 1524 C CA . VAL A 1 203 ? 4.412 0.159 0.731 1.00 98.50 203 VAL A CA 1
ATOM 1525 C C . VAL A 1 203 ? 5.339 1.372 0.682 1.00 98.50 203 VAL A C 1
ATOM 1527 O O . VAL A 1 203 ? 6.188 1.497 -0.204 1.00 98.50 203 VAL A O 1
ATOM 1530 N N . GLY A 1 204 ? 5.162 2.273 1.639 1.00 90.81 204 GLY A N 1
ATOM 1531 C CA . GLY A 1 204 ? 5.883 3.521 1.811 1.00 90.81 204 GLY A CA 1
ATOM 1532 C C . GLY A 1 204 ? 5.100 4.773 1.403 1.00 90.81 204 GLY A C 1
ATOM 1533 O O . GLY A 1 204 ? 3.900 4.735 1.159 1.00 90.81 204 GLY A O 1
ATOM 1534 N N . SER A 1 205 ? 5.757 5.927 1.281 1.00 93.50 205 SER A N 1
ATOM 1535 C CA . SER A 1 205 ? 7.218 6.060 1.219 1.00 93.50 205 SER A CA 1
ATOM 1536 C C . SER A 1 205 ? 7.903 5.830 2.562 1.00 93.50 205 SER A C 1
ATOM 1538 O O . SER A 1 205 ? 7.448 6.383 3.554 1.00 93.50 205 SER A O 1
ATOM 1540 N N . LEU A 1 206 ? 9.001 5.069 2.559 1.00 96.19 206 LEU A N 1
ATOM 1541 C CA . LEU A 1 206 ? 9.810 4.778 3.750 1.00 96.19 206 LEU A CA 1
ATOM 1542 C C . LEU A 1 206 ? 11.222 5.363 3.643 1.00 96.19 206 LEU A C 1
ATOM 1544 O O . LEU A 1 206 ? 11.776 5.509 2.552 1.00 96.19 206 LEU A O 1
ATOM 1548 N N . GLY A 1 207 ? 11.831 5.647 4.783 1.00 93.06 207 GLY A N 1
ATOM 1549 C CA . GLY A 1 207 ? 13.138 6.262 4.934 1.00 93.06 207 GLY A CA 1
ATOM 1550 C C . GLY A 1 207 ? 13.116 7.787 4.920 1.00 93.06 207 GLY A C 1
ATOM 1551 O O . GLY A 1 207 ? 14.183 8.372 4.775 1.00 93.06 207 GLY A O 1
ATOM 1552 N N . GLY A 1 208 ? 11.952 8.433 5.031 1.00 88.50 208 GLY A N 1
ATOM 1553 C CA . GLY A 1 208 ? 11.838 9.895 5.053 1.00 88.50 208 GLY A CA 1
ATOM 1554 C C . GLY A 1 208 ? 12.221 10.503 6.406 1.00 88.50 208 GLY A C 1
ATOM 1555 O O . GLY A 1 208 ? 12.802 11.589 6.447 1.00 88.50 208 GLY A O 1
ATOM 1556 N N . TYR A 1 209 ? 11.959 9.782 7.499 1.00 86.81 209 TYR A N 1
ATOM 1557 C CA . TYR A 1 209 ? 12.229 10.208 8.877 1.00 86.81 209 TYR A CA 1
ATOM 1558 C C . TYR A 1 209 ? 13.168 9.232 9.593 1.00 86.81 209 TYR A C 1
ATOM 1560 O O . TYR A 1 209 ? 13.147 8.034 9.328 1.00 86.81 209 TYR A O 1
ATOM 1568 N N . ALA A 1 210 ? 14.018 9.729 10.497 1.00 88.69 210 ALA A N 1
ATOM 1569 C CA . ALA A 1 210 ? 15.064 8.918 11.133 1.00 88.69 210 ALA A CA 1
ATOM 1570 C C . ALA A 1 210 ? 14.504 7.839 12.079 1.00 88.69 210 ALA A C 1
ATOM 1572 O O . ALA A 1 210 ? 15.157 6.826 12.321 1.00 88.69 210 ALA A O 1
ATOM 1573 N N . GLU A 1 211 ? 13.304 8.069 12.606 1.00 85.81 211 GLU A N 1
ATOM 1574 C CA . GLU A 1 211 ? 12.636 7.273 13.634 1.00 85.81 211 GLU A CA 1
ATOM 1575 C C . GLU A 1 211 ? 11.747 6.159 13.062 1.00 85.81 211 GLU A C 1
ATOM 1577 O O . GLU A 1 211 ? 11.153 5.403 13.832 1.00 85.81 211 GLU A O 1
ATOM 1582 N N . GLU A 1 212 ? 11.632 6.062 11.734 1.00 90.44 212 GLU A N 1
ATOM 1583 C CA . GLU A 1 212 ? 10.843 5.018 11.081 1.00 90.44 212 GLU A CA 1
ATOM 1584 C C . GLU A 1 212 ? 11.377 3.619 11.410 1.00 90.44 212 GLU A C 1
ATOM 1586 O O . GLU A 1 212 ? 12.588 3.378 11.448 1.00 90.44 212 GLU A O 1
ATOM 1591 N N . LYS A 1 213 ? 10.453 2.678 11.614 1.00 92.69 213 LYS A N 1
ATOM 1592 C CA . LYS A 1 213 ? 10.757 1.291 11.980 1.00 92.69 213 LYS A CA 1
ATOM 1593 C C . LYS A 1 213 ? 10.331 0.296 10.909 1.00 92.69 213 LYS A C 1
ATOM 1595 O O . LYS A 1 213 ? 9.585 0.613 9.984 1.00 92.69 213 LYS A O 1
ATOM 1600 N N . ASP A 1 214 ? 10.793 -0.933 11.102 1.00 98.12 214 ASP A N 1
ATOM 1601 C CA . ASP A 1 214 ? 10.582 -2.066 10.209 1.00 98.12 214 ASP A CA 1
ATOM 1602 C C . ASP A 1 214 ? 9.112 -2.291 9.834 1.00 98.12 214 ASP A C 1
ATOM 1604 O O . ASP A 1 214 ? 8.220 -2.249 10.685 1.00 98.12 214 ASP A O 1
ATOM 1608 N N . VAL A 1 215 ? 8.905 -2.613 8.558 1.00 98.19 215 VAL A N 1
ATOM 1609 C CA . VAL A 1 215 ? 7.625 -3.051 7.988 1.00 98.19 215 VAL A CA 1
ATOM 1610 C C . VAL A 1 215 ? 7.753 -4.531 7.648 1.00 98.19 215 VAL A C 1
ATOM 1612 O O . VAL A 1 215 ? 8.730 -4.941 7.013 1.00 98.19 215 VAL A O 1
ATOM 1615 N N . GLN A 1 216 ? 6.799 -5.349 8.089 1.00 98.44 216 GLN A N 1
ATOM 1616 C CA . GLN A 1 216 ? 6.918 -6.803 7.984 1.00 98.44 216 GLN A CA 1
ATOM 1617 C C . GLN A 1 216 ? 5.580 -7.496 7.731 1.00 98.44 216 GLN A C 1
ATOM 1619 O O . GLN A 1 216 ? 4.598 -7.184 8.390 1.00 98.44 216 GLN A O 1
ATOM 1624 N N . GLY A 1 217 ? 5.545 -8.492 6.848 1.00 97.94 217 GLY A N 1
ATOM 1625 C CA . GLY A 1 217 ? 4.367 -9.350 6.695 1.00 97.94 217 GLY A CA 1
ATOM 1626 C C . GLY A 1 217 ? 3.224 -8.598 6.020 1.00 97.94 217 GLY A C 1
ATOM 1627 O O . GLY A 1 217 ? 2.198 -8.317 6.638 1.00 97.94 217 GLY A O 1
ATOM 1628 N N . ILE A 1 218 ? 3.421 -8.223 4.757 1.00 98.69 218 ILE A N 1
ATOM 1629 C CA . ILE A 1 218 ? 2.401 -7.551 3.943 1.00 98.69 218 ILE A CA 1
ATOM 1630 C C . ILE A 1 218 ? 1.929 -8.521 2.869 1.00 98.69 218 ILE A C 1
ATOM 1632 O O . ILE A 1 218 ? 2.720 -8.956 2.038 1.00 98.69 218 ILE A O 1
ATOM 1636 N N . TYR A 1 219 ? 0.637 -8.819 2.860 1.00 98.56 219 TYR A N 1
ATOM 1637 C CA . TYR A 1 219 ? 0.033 -9.820 1.992 1.00 98.56 219 TYR A CA 1
ATOM 1638 C C . TYR A 1 219 ? -1.047 -9.166 1.131 1.00 98.56 219 TYR A C 1
ATOM 1640 O O . TYR A 1 219 ? -2.102 -8.801 1.642 1.00 98.56 219 TYR A O 1
ATOM 1648 N N . VAL A 1 220 ? -0.812 -9.028 -0.173 1.00 98.81 220 VAL A N 1
ATOM 1649 C CA . VAL A 1 220 ? -1.800 -8.547 -1.152 1.00 98.81 220 VAL A CA 1
ATOM 1650 C C . VAL A 1 220 ? -2.187 -9.716 -2.040 1.00 98.81 220 VAL A C 1
ATOM 1652 O O . VAL A 1 220 ? -1.357 -10.216 -2.794 1.00 98.81 220 VAL A O 1
ATOM 1655 N N . THR A 1 221 ? -3.436 -10.164 -1.936 1.00 98.69 221 THR A N 1
ATOM 1656 C CA . THR A 1 221 ? -3.901 -11.403 -2.572 1.00 98.69 221 THR A CA 1
ATOM 1657 C C . THR A 1 221 ? -5.217 -11.205 -3.309 1.00 98.69 221 THR A C 1
ATOM 1659 O O . THR A 1 221 ? -6.120 -10.524 -2.818 1.00 98.69 221 THR A O 1
ATOM 1662 N N . ASN A 1 222 ? -5.361 -11.809 -4.489 1.00 98.12 222 ASN A N 1
ATOM 1663 C CA . ASN A 1 222 ? -6.607 -11.784 -5.264 1.00 98.12 222 ASN A CA 1
ATOM 1664 C C . ASN A 1 222 ? -7.140 -10.352 -5.490 1.00 98.12 222 ASN A C 1
ATOM 1666 O O . ASN A 1 222 ? -8.305 -10.069 -5.225 1.00 98.12 222 ASN A O 1
ATOM 1670 N N . CYS A 1 223 ? -6.280 -9.414 -5.893 1.00 98.62 223 CYS A N 1
ATOM 1671 C CA . CYS A 1 223 ? -6.653 -8.007 -6.083 1.00 98.62 223 CYS A CA 1
ATOM 1672 C C . CYS A 1 223 ? -6.675 -7.624 -7.568 1.00 98.62 223 CYS A C 1
ATOM 1674 O O . CYS A 1 223 ? -5.931 -8.175 -8.379 1.00 98.62 223 CYS A O 1
ATOM 1676 N N . THR A 1 224 ? -7.528 -6.664 -7.925 1.00 98.62 224 THR A N 1
ATOM 1677 C CA . THR A 1 224 ? -7.687 -6.176 -9.305 1.00 98.62 224 THR A CA 1
ATOM 1678 C C . THR A 1 224 ? -7.366 -4.688 -9.384 1.00 98.62 224 THR A C 1
ATOM 1680 O O . THR A 1 224 ? -7.839 -3.913 -8.560 1.00 98.62 224 THR A O 1
ATOM 1683 N N . PHE A 1 225 ? -6.596 -4.275 -10.385 1.00 98.69 225 PHE A N 1
ATOM 1684 C CA . PHE A 1 225 ? -6.171 -2.894 -10.600 1.00 98.69 225 PHE A CA 1
ATOM 1685 C C . PHE A 1 225 ? -6.671 -2.403 -11.956 1.00 98.69 225 PHE A C 1
ATOM 1687 O O . PHE A 1 225 ? -6.346 -3.010 -12.971 1.00 98.69 225 PHE A O 1
ATOM 1694 N N . ILE A 1 226 ? -7.453 -1.324 -11.986 1.00 97.50 226 ILE A N 1
ATOM 1695 C CA . ILE A 1 226 ? -8.127 -0.830 -13.195 1.00 97.50 226 ILE A CA 1
ATOM 1696 C C . ILE A 1 226 ? -7.727 0.620 -13.460 1.00 97.50 226 ILE A C 1
ATOM 1698 O O . ILE A 1 226 ? -8.123 1.531 -12.734 1.00 97.50 226 ILE A O 1
ATOM 1702 N N . GLY A 1 227 ? -6.955 0.856 -14.520 1.00 95.19 227 GLY A N 1
ATOM 1703 C CA . GLY A 1 227 ? -6.548 2.203 -14.928 1.00 95.19 227 GLY A CA 1
ATOM 1704 C C . GLY A 1 227 ? -5.740 2.961 -13.868 1.00 95.19 227 GLY A C 1
ATOM 1705 O O . GLY A 1 227 ? -5.775 4.190 -13.839 1.00 95.19 227 GLY A O 1
ATOM 1706 N N . THR A 1 228 ? -5.060 2.252 -12.964 1.00 96.56 228 THR A N 1
ATOM 1707 C CA . THR A 1 228 ? -4.166 2.846 -11.965 1.00 96.56 228 THR A CA 1
ATOM 1708 C C . THR A 1 228 ? -2.791 3.147 -12.559 1.00 96.56 228 THR A C 1
ATOM 1710 O O . THR A 1 228 ? -2.372 2.550 -13.555 1.00 96.56 228 THR A O 1
ATOM 1713 N N . THR A 1 229 ? -2.041 4.052 -11.928 1.00 95.69 229 THR A N 1
ATOM 1714 C CA . THR A 1 229 ? -0.651 4.309 -12.325 1.00 95.69 229 THR A CA 1
ATOM 1715 C C . THR A 1 229 ? 0.274 3.169 -11.914 1.00 95.69 229 THR A C 1
ATOM 1717 O O . THR A 1 229 ? 1.221 2.886 -12.635 1.00 95.69 229 THR A O 1
ATOM 1720 N N . ASN A 1 230 ? -0.010 2.459 -10.817 1.00 97.88 230 ASN A N 1
ATOM 1721 C CA . ASN A 1 230 ? 0.729 1.257 -10.427 1.00 97.88 230 ASN A CA 1
ATOM 1722 C C . ASN A 1 230 ? -0.222 0.135 -10.007 1.00 97.88 230 ASN A C 1
ATOM 1724 O O . ASN A 1 230 ? -1.374 0.391 -9.650 1.00 97.88 230 ASN A O 1
ATOM 1728 N N . GLY A 1 231 ? 0.263 -1.104 -10.043 1.00 98.50 231 GLY A N 1
ATOM 1729 C CA . GLY A 1 231 ? -0.390 -2.224 -9.370 1.00 98.50 231 GLY A CA 1
ATOM 1730 C C . GLY A 1 231 ? 0.073 -2.281 -7.918 1.00 98.50 231 GLY A C 1
ATOM 1731 O O . GLY A 1 231 ? -0.493 -1.614 -7.052 1.00 98.50 231 GLY A O 1
ATOM 1732 N N . VAL A 1 232 ? 1.155 -3.019 -7.673 1.00 98.69 232 VAL A N 1
ATOM 1733 C CA . VAL A 1 232 ? 1.851 -3.043 -6.377 1.00 98.69 232 VAL A CA 1
ATOM 1734 C C . VAL A 1 232 ? 3.157 -2.259 -6.443 1.00 98.69 232 VAL A C 1
ATOM 1736 O O . VAL A 1 232 ? 3.929 -2.388 -7.398 1.00 98.69 232 VAL A O 1
ATOM 1739 N N . ARG A 1 233 ? 3.406 -1.443 -5.417 1.00 98.56 233 ARG A N 1
ATOM 1740 C CA . ARG A 1 233 ? 4.550 -0.533 -5.345 1.00 98.56 233 ARG A CA 1
ATOM 1741 C C . ARG A 1 233 ? 5.247 -0.598 -3.993 1.00 98.56 233 ARG A C 1
ATOM 1743 O O . ARG A 1 233 ? 4.598 -0.548 -2.961 1.00 98.56 233 ARG A O 1
ATOM 1750 N N . VAL A 1 234 ? 6.575 -0.617 -3.987 1.00 98.75 234 VAL A N 1
ATOM 1751 C CA . VAL A 1 234 ? 7.404 -0.376 -2.796 1.00 98.75 234 VAL A CA 1
ATOM 1752 C C . VAL A 1 234 ? 8.283 0.836 -3.077 1.00 98.75 234 VAL A C 1
ATOM 1754 O O . VAL A 1 234 ? 9.018 0.834 -4.061 1.00 98.75 234 VAL A O 1
ATOM 1757 N N . LYS A 1 235 ? 8.196 1.879 -2.249 1.00 97.44 235 LYS A N 1
ATOM 1758 C CA . LYS A 1 235 ? 8.884 3.162 -2.461 1.00 97.44 235 LYS A CA 1
ATOM 1759 C C . LYS A 1 235 ? 9.727 3.545 -1.244 1.00 97.44 235 LYS A C 1
ATOM 1761 O O . LYS A 1 235 ? 9.187 3.744 -0.157 1.00 97.44 235 LYS A O 1
ATOM 1766 N N . THR A 1 236 ? 11.044 3.681 -1.416 1.00 97.69 236 THR A N 1
ATOM 1767 C CA . THR A 1 236 ? 11.953 4.122 -0.341 1.00 97.69 236 THR A CA 1
ATOM 1768 C C . THR A 1 236 ? 12.832 5.284 -0.785 1.00 97.69 236 THR A C 1
ATOM 1770 O O . THR A 1 236 ? 13.318 5.295 -1.914 1.00 97.69 236 THR A O 1
ATOM 1773 N N . TRP A 1 237 ? 13.082 6.235 0.113 1.00 96.50 237 TRP A N 1
ATOM 1774 C CA . TRP A 1 237 ? 13.865 7.430 -0.190 1.00 96.50 237 TRP A CA 1
ATOM 1775 C C . TRP A 1 237 ? 15.360 7.111 -0.397 1.00 96.50 237 TRP A C 1
ATOM 1777 O O . TRP A 1 237 ? 15.928 6.288 0.336 1.00 96.50 237 TRP A O 1
ATOM 1787 N N . PRO A 1 238 ? 16.040 7.778 -1.351 1.00 95.69 238 PRO A N 1
ATOM 1788 C CA . PRO A 1 238 ? 17.497 7.832 -1.390 1.00 95.69 238 PRO A CA 1
ATOM 1789 C C . PRO A 1 238 ? 18.020 8.710 -0.247 1.00 95.69 238 PRO A C 1
ATOM 1791 O O . PRO A 1 238 ? 17.297 9.544 0.294 1.00 95.69 238 PRO A O 1
ATOM 1794 N N . SER A 1 239 ? 19.291 8.541 0.123 1.00 94.62 239 SER A N 1
ATOM 1795 C CA . SER A 1 239 ? 19.907 9.244 1.263 1.00 94.62 239 SER A CA 1
ATOM 1796 C C . SER A 1 239 ? 19.060 9.189 2.547 1.00 94.62 239 SER A C 1
ATOM 1798 O O . SER A 1 239 ? 19.063 10.143 3.327 1.00 94.62 239 SER A O 1
ATOM 1800 N N . ALA A 1 240 ? 18.318 8.092 2.741 1.00 90.62 240 ALA A N 1
ATOM 1801 C CA . ALA A 1 240 ? 17.386 7.926 3.846 1.00 90.62 240 ALA A CA 1
ATOM 1802 C C . ALA A 1 240 ? 18.106 8.081 5.202 1.00 90.62 240 ALA A C 1
ATOM 1804 O O . ALA A 1 240 ? 19.089 7.376 5.449 1.00 90.62 240 ALA A O 1
ATOM 1805 N N . PRO A 1 241 ? 17.650 8.981 6.094 1.00 89.56 241 PRO A N 1
ATOM 1806 C CA . PRO A 1 241 ? 18.161 9.061 7.462 1.00 89.56 241 PRO A CA 1
ATOM 1807 C C . PRO A 1 241 ? 17.827 7.820 8.303 1.00 89.56 241 PRO A C 1
ATOM 1809 O O . PRO A 1 241 ? 18.551 7.522 9.251 1.00 89.56 241 PRO A O 1
ATOM 1812 N N . ALA A 1 242 ? 16.757 7.096 7.963 1.00 89.94 242 ALA A N 1
ATOM 1813 C CA . ALA A 1 242 ? 16.353 5.884 8.666 1.00 89.94 242 ALA A CA 1
ATOM 1814 C C . ALA A 1 242 ? 17.288 4.702 8.372 1.00 89.94 242 ALA A C 1
ATOM 1816 O O . ALA A 1 242 ? 17.929 4.617 7.322 1.00 89.94 242 ALA A O 1
ATOM 1817 N N . THR A 1 243 ? 17.299 3.725 9.274 1.00 90.69 243 THR A N 1
ATOM 1818 C CA . THR A 1 243 ? 17.815 2.379 8.998 1.00 90.69 243 THR A CA 1
ATOM 1819 C C . THR A 1 243 ? 16.756 1.376 9.427 1.00 90.69 243 THR A C 1
ATOM 1821 O O . THR A 1 243 ? 16.673 1.038 10.603 1.00 90.69 243 THR A O 1
ATOM 1824 N N . LEU A 1 244 ? 15.950 0.919 8.470 1.00 96.25 244 LEU A N 1
ATOM 1825 C CA . LEU A 1 244 ? 14.888 -0.062 8.694 1.00 96.25 244 LEU A CA 1
ATOM 1826 C C . LEU A 1 244 ? 14.935 -1.179 7.651 1.00 96.25 244 LEU A C 1
ATOM 1828 O O . LEU A 1 244 ? 15.558 -1.054 6.587 1.00 96.25 244 LEU A O 1
ATOM 1832 N N . THR A 1 245 ? 14.253 -2.269 7.973 1.00 98.62 245 THR A N 1
ATOM 1833 C CA . THR A 1 245 ? 14.033 -3.418 7.103 1.00 98.62 245 THR A CA 1
ATOM 1834 C C . THR A 1 245 ? 12.566 -3.491 6.693 1.00 98.62 245 THR A C 1
ATOM 1836 O O . THR A 1 245 ? 11.669 -3.518 7.531 1.00 98.62 245 THR A O 1
ATOM 1839 N N . VAL A 1 246 ? 12.330 -3.567 5.388 1.00 98.81 246 VAL A N 1
ATOM 1840 C CA . VAL A 1 246 ? 11.059 -3.976 4.794 1.00 98.81 246 VAL A CA 1
ATOM 1841 C C . VAL A 1 246 ? 11.196 -5.446 4.434 1.00 98.81 246 VAL A C 1
ATOM 1843 O O . VAL A 1 246 ? 12.073 -5.814 3.645 1.00 98.81 246 VAL A O 1
ATOM 1846 N N . SER A 1 247 ? 10.379 -6.299 5.038 1.00 98.81 247 SER A N 1
ATOM 1847 C CA . SER A 1 247 ? 10.506 -7.740 4.841 1.00 98.81 247 SER A CA 1
ATOM 1848 C C . SER A 1 247 ? 9.185 -8.468 4.716 1.00 98.81 247 SER A C 1
ATOM 1850 O O . SER A 1 247 ? 8.160 -7.987 5.185 1.00 98.81 247 SER A O 1
ATOM 1852 N N . ASP A 1 248 ? 9.239 -9.652 4.110 1.00 98.75 248 ASP A N 1
ATOM 1853 C CA . ASP A 1 248 ? 8.108 -10.578 4.057 1.00 98.75 248 ASP A CA 1
ATOM 1854 C C . ASP A 1 248 ? 6.900 -9.956 3.336 1.00 98.75 248 ASP A C 1
ATOM 1856 O O . ASP A 1 248 ? 5.819 -9.768 3.892 1.00 98.75 248 ASP A O 1
ATOM 1860 N N . LEU A 1 249 ? 7.139 -9.546 2.087 1.00 98.94 249 LEU A N 1
ATOM 1861 C CA . LEU A 1 249 ? 6.124 -8.971 1.205 1.00 98.94 249 LEU A CA 1
ATOM 1862 C C . LEU A 1 249 ? 5.635 -10.041 0.229 1.00 98.94 249 LEU A C 1
ATOM 1864 O O . LEU A 1 249 ? 6.443 -10.622 -0.494 1.00 98.94 249 LEU A O 1
ATOM 1868 N N . HIS A 1 250 ? 4.326 -10.252 0.157 1.00 98.88 250 HIS A N 1
ATOM 1869 C CA . HIS A 1 250 ? 3.692 -11.256 -0.694 1.00 98.88 250 HIS A CA 1
ATOM 1870 C C . HIS A 1 250 ? 2.619 -10.601 -1.554 1.00 98.88 250 HIS A C 1
ATOM 1872 O O . HIS A 1 250 ? 1.626 -10.085 -1.045 1.00 98.88 250 HIS A O 1
ATOM 1878 N N . PHE A 1 251 ? 2.827 -10.611 -2.865 1.00 98.88 251 PHE A N 1
ATOM 1879 C CA . PHE A 1 251 ? 1.940 -10.026 -3.862 1.00 98.88 251 PHE A CA 1
ATOM 1880 C C . PHE A 1 251 ? 1.498 -11.127 -4.827 1.00 98.88 251 PHE A C 1
ATOM 1882 O O . PHE A 1 251 ? 2.252 -11.511 -5.721 1.00 98.88 251 PHE A O 1
ATOM 1889 N N . GLU A 1 252 ? 0.296 -11.665 -4.628 1.00 98.62 252 GLU A N 1
ATOM 1890 C CA . GLU A 1 252 ? -0.153 -12.887 -5.300 1.00 98.62 252 GLU A CA 1
ATOM 1891 C C . GLU A 1 252 ? -1.549 -12.748 -5.923 1.00 98.62 252 GLU A C 1
ATOM 1893 O O . GLU A 1 252 ? -2.423 -12.054 -5.405 1.00 98.62 252 GLU A O 1
ATOM 1898 N N . ASP A 1 253 ? -1.774 -13.432 -7.045 1.00 98.75 253 ASP A N 1
ATOM 1899 C CA . ASP A 1 253 ? -3.064 -13.478 -7.746 1.00 98.75 253 ASP A CA 1
ATOM 1900 C C . ASP A 1 253 ? -3.592 -12.083 -8.129 1.00 98.75 253 ASP A C 1
ATOM 1902 O O . ASP A 1 253 ? -4.713 -11.699 -7.793 1.00 98.75 253 ASP A O 1
ATOM 1906 N N . LEU A 1 254 ? -2.781 -11.302 -8.844 1.00 98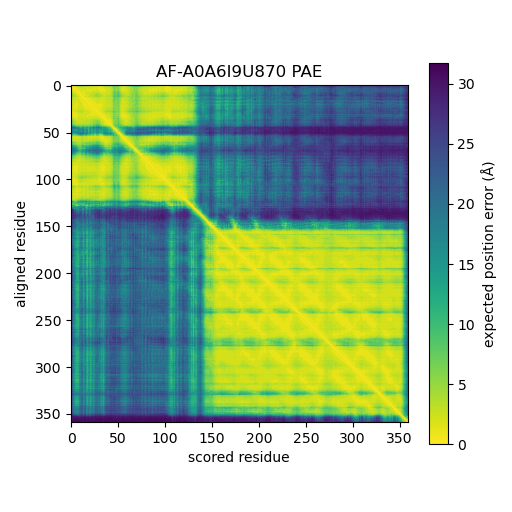.88 254 LEU A N 1
ATOM 1907 C CA . LEU A 1 254 ? -3.114 -9.919 -9.192 1.00 98.88 254 LEU A CA 1
ATOM 1908 C C . LEU A 1 254 ? -3.588 -9.794 -10.642 1.00 98.88 254 LEU A C 1
ATOM 1910 O O . LEU A 1 254 ? -2.962 -10.318 -11.567 1.00 98.88 254 LEU A O 1
ATOM 1914 N N . ILE A 1 255 ? -4.677 -9.056 -10.847 1.00 98.88 255 ILE A N 1
ATOM 1915 C CA . ILE A 1 255 ? -5.220 -8.746 -12.173 1.00 98.88 255 ILE A CA 1
ATOM 1916 C C . ILE A 1 255 ? -4.951 -7.279 -12.495 1.00 98.88 255 ILE A C 1
ATOM 1918 O O . ILE A 1 255 ? -5.346 -6.392 -11.744 1.00 98.88 255 ILE A O 1
ATOM 1922 N N . MET A 1 256 ? -4.318 -7.029 -13.634 1.00 98.75 256 MET A N 1
ATOM 1923 C CA . MET A 1 256 ? -4.038 -5.695 -14.156 1.00 98.75 256 MET A CA 1
ATOM 1924 C C . MET A 1 256 ? -4.946 -5.412 -15.353 1.00 98.75 256 MET A C 1
ATOM 1926 O O . MET A 1 256 ? -4.973 -6.176 -16.316 1.00 98.75 256 MET A O 1
ATOM 1930 N N . ASP A 1 257 ? -5.666 -4.302 -15.327 1.00 98.50 257 ASP A N 1
ATOM 1931 C CA . ASP A 1 257 ? -6.443 -3.796 -16.451 1.00 98.50 257 ASP A CA 1
ATOM 1932 C C . ASP A 1 257 ? -5.982 -2.377 -16.773 1.00 98.50 257 ASP A C 1
ATOM 1934 O O . ASP A 1 257 ? -6.265 -1.423 -16.045 1.00 98.50 257 ASP A O 1
ATOM 1938 N N . ASN A 1 258 ? -5.227 -2.247 -17.864 1.00 97.44 258 ASN A N 1
ATOM 1939 C CA . ASN A 1 258 ? -4.742 -0.977 -18.380 1.00 97.44 258 ASN A CA 1
ATOM 1940 C C . ASN A 1 258 ? -3.950 -0.155 -17.340 1.00 97.44 258 ASN A C 1
ATOM 1942 O O . ASN A 1 258 ? -4.116 1.062 -17.249 1.00 97.44 258 ASN A O 1
ATOM 1946 N N . VAL A 1 259 ? -3.096 -0.818 -16.553 1.00 98.12 259 VAL A N 1
ATOM 1947 C CA . VAL A 1 259 ? -2.260 -0.208 -15.497 1.00 98.12 259 VAL A CA 1
ATOM 1948 C C . VAL A 1 259 ? -0.968 0.360 -16.090 1.00 98.12 259 VAL A C 1
ATOM 1950 O O . VAL A 1 259 ? -0.431 -0.226 -17.022 1.00 98.12 259 VAL A O 1
ATOM 1953 N N . SER A 1 260 ? -0.436 1.478 -15.587 1.00 95.88 260 SER A N 1
ATOM 1954 C CA . SER A 1 260 ? 0.803 2.050 -16.152 1.00 95.88 260 SER A CA 1
ATOM 1955 C C . SER A 1 260 ? 2.069 1.277 -15.765 1.00 95.88 260 SER A C 1
ATOM 1957 O O . SER A 1 260 ? 2.761 0.793 -16.654 1.00 95.88 260 SER A O 1
ATOM 1959 N N . SER A 1 261 ? 2.348 1.111 -14.470 1.00 95.94 261 SER A N 1
ATOM 1960 C CA . SER A 1 261 ? 3.502 0.379 -13.923 1.00 95.94 261 SER A CA 1
ATOM 1961 C C . SER A 1 261 ? 3.026 -0.740 -12.981 1.00 95.94 261 SER A C 1
ATOM 1963 O O . SER A 1 261 ? 2.971 -0.546 -11.765 1.00 95.94 261 SER A O 1
ATOM 1965 N N . PRO A 1 262 ? 2.625 -1.912 -13.507 1.00 97.88 262 PRO A N 1
ATOM 1966 C CA . PRO A 1 262 ? 2.045 -3.001 -12.719 1.00 97.88 262 PRO A CA 1
ATOM 1967 C C . PRO A 1 262 ? 2.813 -3.402 -11.454 1.00 97.88 262 PRO A C 1
ATOM 1969 O O . PRO A 1 262 ? 2.196 -3.616 -10.411 1.00 97.88 262 PRO A O 1
ATOM 1972 N N . ILE A 1 263 ? 4.139 -3.522 -11.536 1.00 98.19 263 ILE A N 1
ATOM 1973 C CA . ILE A 1 263 ? 4.979 -3.993 -10.431 1.00 98.19 263 ILE A CA 1
ATOM 1974 C C . ILE A 1 263 ? 6.186 -3.067 -10.302 1.00 98.19 263 ILE A C 1
ATOM 1976 O O . ILE A 1 263 ? 6.980 -2.955 -11.239 1.00 98.19 263 ILE A O 1
ATOM 1980 N N . ILE A 1 264 ? 6.366 -2.448 -9.134 1.00 97.94 264 ILE A N 1
ATOM 1981 C CA . ILE A 1 264 ? 7.492 -1.541 -8.899 1.00 97.94 264 ILE A CA 1
ATOM 1982 C C . ILE A 1 264 ? 8.095 -1.681 -7.494 1.00 97.94 264 ILE A C 1
ATOM 1984 O O . ILE A 1 264 ? 7.404 -1.650 -6.481 1.00 97.94 264 ILE A O 1
ATOM 1988 N N . ILE A 1 265 ? 9.419 -1.792 -7.435 1.00 98.56 265 ILE A N 1
ATOM 1989 C CA . ILE A 1 265 ? 10.247 -1.543 -6.254 1.00 98.56 265 ILE A CA 1
ATOM 1990 C C . ILE A 1 265 ? 11.202 -0.419 -6.645 1.00 98.56 265 ILE A C 1
ATOM 1992 O O . ILE A 1 265 ? 12.018 -0.594 -7.549 1.00 98.56 265 ILE A O 1
ATOM 1996 N N . ASP A 1 266 ? 11.088 0.728 -5.988 1.00 97.75 266 ASP A N 1
ATOM 1997 C CA . ASP A 1 266 ? 11.871 1.927 -6.274 1.00 97.75 266 ASP A CA 1
ATOM 1998 C C . ASP A 1 266 ? 12.530 2.459 -4.998 1.00 97.75 266 ASP A C 1
ATOM 2000 O O . ASP A 1 266 ? 11.892 3.091 -4.150 1.00 97.75 266 ASP A O 1
ATOM 2004 N N . GLN A 1 267 ? 13.831 2.197 -4.864 1.00 97.69 267 GLN A N 1
ATOM 2005 C CA . GLN A 1 267 ? 14.665 2.733 -3.789 1.00 97.69 267 GLN A CA 1
ATOM 2006 C C . GLN A 1 267 ? 15.324 4.081 -4.133 1.00 97.69 267 GLN A C 1
ATOM 2008 O O . GLN A 1 267 ? 16.178 4.561 -3.384 1.00 97.69 267 GLN A O 1
ATOM 2013 N N . GLU A 1 268 ? 14.942 4.701 -5.253 1.00 95.81 268 GLU A N 1
ATOM 2014 C CA . GLU A 1 268 ? 15.318 6.062 -5.648 1.00 95.81 268 GLU A CA 1
ATOM 2015 C C . GLU A 1 268 ? 14.119 7.026 -5.643 1.00 95.81 268 GLU A C 1
ATOM 2017 O O . GLU A 1 268 ? 14.200 8.127 -6.212 1.00 95.81 268 GLU A O 1
ATOM 2022 N N . TYR A 1 269 ? 13.033 6.633 -4.966 1.00 94.81 269 TYR A N 1
ATOM 2023 C CA . TYR A 1 269 ? 11.783 7.378 -4.912 1.00 94.81 269 TYR A CA 1
ATOM 2024 C C . TYR A 1 269 ? 12.019 8.805 -4.409 1.00 94.81 269 TYR A C 1
ATOM 2026 O O . TYR A 1 269 ? 12.474 9.037 -3.289 1.00 94.81 269 TYR A O 1
ATOM 2034 N N . CYS A 1 270 ? 11.725 9.773 -5.273 1.00 90.62 270 CYS A N 1
ATOM 2035 C CA . CYS A 1 270 ? 12.049 11.180 -5.069 1.00 90.62 270 CYS A CA 1
ATOM 2036 C C . CYS A 1 270 ? 10.924 12.051 -5.639 1.00 90.62 270 CYS A C 1
ATOM 2038 O O . CYS A 1 270 ? 11.053 12.602 -6.740 1.00 90.62 270 CYS A O 1
ATOM 2040 N N . PRO A 1 271 ? 9.782 12.136 -4.939 1.00 81.56 271 PRO A N 1
ATOM 2041 C CA . PRO A 1 271 ? 8.637 12.882 -5.431 1.00 81.56 271 PRO A CA 1
ATOM 2042 C C . PRO A 1 271 ? 9.030 14.350 -5.639 1.00 81.56 271 PRO A C 1
ATOM 2044 O O . PRO A 1 271 ? 9.730 14.952 -4.823 1.00 81.56 271 PRO A O 1
ATOM 2047 N N . HIS A 1 272 ? 8.624 14.910 -6.782 1.00 80.88 272 HIS A N 1
ATOM 2048 C CA . HIS A 1 272 ? 8.924 16.286 -7.205 1.00 80.88 272 HIS A CA 1
ATOM 2049 C C . HIS A 1 272 ? 10.419 16.649 -7.276 1.00 80.88 272 HIS A C 1
ATOM 2051 O O . HIS A 1 272 ? 10.758 17.829 -7.315 1.00 80.88 272 HIS A O 1
ATOM 2057 N N . ASN A 1 273 ? 11.317 15.658 -7.309 1.00 83.81 273 ASN A N 1
ATOM 2058 C CA . ASN A 1 273 ? 12.766 15.859 -7.220 1.00 83.81 273 ASN A CA 1
ATOM 2059 C C . ASN A 1 273 ? 13.219 16.606 -5.944 1.00 83.81 273 ASN A C 1
ATOM 2061 O O . ASN A 1 273 ? 14.295 17.201 -5.921 1.00 83.81 273 ASN A O 1
ATOM 2065 N N . LEU A 1 274 ? 12.423 16.554 -4.869 1.00 84.50 274 LEU A N 1
ATOM 2066 C CA . LEU A 1 274 ? 12.706 17.204 -3.584 1.00 84.50 274 LEU A CA 1
ATOM 2067 C C . LEU A 1 274 ? 13.406 16.247 -2.609 1.00 84.50 274 LEU A C 1
ATOM 2069 O O . LEU A 1 274 ? 12.980 16.069 -1.472 1.00 84.50 274 LEU A O 1
ATOM 2073 N N . CYS A 1 275 ? 14.483 15.602 -3.053 1.00 85.00 275 CYS A N 1
ATOM 2074 C CA . CYS A 1 275 ? 15.275 14.690 -2.230 1.00 85.00 275 CYS A CA 1
ATOM 2075 C C . CYS A 1 275 ? 16.773 14.933 -2.421 1.00 85.00 275 CYS A C 1
ATOM 2077 O O . CYS A 1 275 ? 17.216 15.442 -3.452 1.00 85.00 275 CYS A O 1
ATOM 2079 N N . LYS A 1 276 ? 17.576 14.498 -1.446 1.00 88.44 276 LYS A N 1
ATOM 2080 C CA . LYS A 1 276 ? 19.022 14.349 -1.644 1.00 88.44 276 LYS A CA 1
ATOM 2081 C C . LYS A 1 276 ? 19.302 12.996 -2.289 1.00 88.44 276 LYS A C 1
ATOM 2083 O O . LYS A 1 276 ? 18.830 11.968 -1.808 1.00 88.44 276 LYS A O 1
ATOM 2088 N N . LYS A 1 277 ? 20.115 12.979 -3.345 1.00 89.31 277 LYS A N 1
ATOM 2089 C CA . LYS A 1 277 ? 20.558 11.751 -4.033 1.00 89.31 277 LYS A CA 1
ATOM 2090 C C . LYS A 1 277 ? 22.057 11.500 -3.852 1.00 89.31 277 LYS A C 1
ATOM 2092 O O . LYS A 1 277 ? 22.686 10.858 -4.682 1.00 89.31 277 LYS A O 1
ATOM 2097 N N . ASP A 1 278 ? 22.622 12.002 -2.756 1.00 91.94 278 ASP A N 1
ATOM 2098 C CA . ASP A 1 278 ? 24.055 11.902 -2.468 1.00 91.94 278 ASP A CA 1
ATOM 2099 C C . ASP A 1 278 ? 24.481 10.452 -2.194 1.00 91.94 278 ASP A C 1
ATOM 2101 O O . ASP A 1 278 ? 25.640 10.090 -2.402 1.00 91.94 278 ASP A O 1
ATOM 2105 N N . ARG A 1 279 ? 23.557 9.618 -1.688 1.00 94.69 279 ARG A N 1
ATOM 2106 C CA . ARG A 1 279 ? 23.801 8.205 -1.373 1.00 94.69 279 ARG A CA 1
ATOM 2107 C C . ARG A 1 279 ? 22.605 7.323 -1.752 1.00 94.69 279 ARG A C 1
ATOM 2109 O O . ARG A 1 279 ? 21.461 7.759 -1.604 1.00 94.69 279 ARG A O 1
ATOM 2116 N N . PRO A 1 280 ? 22.841 6.066 -2.174 1.00 96.31 280 PRO A N 1
ATOM 2117 C CA . PRO A 1 280 ? 21.775 5.076 -2.315 1.00 96.31 280 PRO A CA 1
ATOM 2118 C C . PRO A 1 280 ? 21.002 4.883 -1.003 1.00 96.31 280 PRO A C 1
ATOM 2120 O O . PRO A 1 280 ? 21.550 5.110 0.078 1.00 96.31 280 PRO A O 1
ATOM 2123 N N . SER A 1 281 ? 19.746 4.442 -1.091 1.00 96.75 281 SER A N 1
ATOM 2124 C CA . SER A 1 281 ? 18.906 4.191 0.087 1.00 96.75 281 SER A CA 1
ATOM 2125 C C . SER A 1 281 ? 19.567 3.218 1.078 1.00 96.75 281 SER A C 1
ATOM 2127 O O . SER A 1 281 ? 20.157 2.210 0.682 1.00 96.75 281 SER A O 1
ATOM 2129 N N . SER A 1 282 ? 19.471 3.508 2.374 1.00 96.31 282 SER A N 1
ATOM 2130 C CA . SER A 1 282 ? 19.925 2.644 3.477 1.00 96.31 282 SER A CA 1
ATOM 2131 C C . SER A 1 282 ? 18.894 1.581 3.873 1.00 96.31 282 SER A C 1
ATOM 2133 O O . SER A 1 282 ? 19.202 0.720 4.700 1.00 96.31 282 SER A O 1
ATOM 2135 N N . ILE A 1 283 ? 17.688 1.635 3.301 1.00 98.12 283 ILE A N 1
ATOM 2136 C CA . ILE A 1 283 ? 16.578 0.746 3.639 1.00 98.12 283 ILE A CA 1
ATOM 2137 C C . ILE A 1 283 ? 16.832 -0.644 3.057 1.00 98.12 283 ILE A C 1
ATOM 2139 O O . ILE A 1 283 ? 17.114 -0.792 1.865 1.00 98.12 283 ILE A O 1
ATOM 2143 N N . LYS A 1 284 ? 16.746 -1.679 3.898 1.00 98.62 284 LYS A N 1
ATOM 2144 C CA . LYS A 1 284 ? 16.882 -3.072 3.459 1.00 98.62 284 LYS A CA 1
ATOM 2145 C C . LYS A 1 284 ? 15.524 -3.587 2.985 1.00 98.62 284 LYS A C 1
ATOM 2147 O O . LYS A 1 284 ? 14.564 -3.506 3.737 1.00 98.62 284 LYS A O 1
ATOM 2152 N N . ILE A 1 285 ? 15.462 -4.169 1.788 1.00 98.81 285 ILE A N 1
ATOM 2153 C CA . ILE A 1 285 ? 14.281 -4.890 1.288 1.00 98.81 285 ILE A CA 1
ATOM 2154 C C . ILE A 1 285 ? 14.653 -6.364 1.129 1.00 98.81 285 ILE A C 1
ATOM 2156 O O . ILE A 1 285 ? 15.630 -6.689 0.448 1.00 98.81 285 ILE A O 1
ATOM 2160 N N . THR A 1 286 ? 13.914 -7.267 1.777 1.00 98.81 286 THR A N 1
ATOM 2161 C CA . THR A 1 286 ? 14.215 -8.703 1.717 1.00 98.81 286 THR A CA 1
ATOM 2162 C C . THR A 1 286 ? 12.980 -9.592 1.805 1.00 98.81 286 THR A C 1
ATOM 2164 O O . THR A 1 286 ? 11.981 -9.189 2.382 1.00 98.81 286 THR A O 1
ATOM 2167 N N . ASN A 1 287 ? 13.054 -10.816 1.275 1.00 98.75 287 ASN A N 1
ATOM 2168 C CA . ASN A 1 287 ? 11.958 -11.792 1.284 1.00 98.75 287 ASN A CA 1
ATOM 2169 C C . ASN A 1 287 ? 10.699 -11.214 0.622 1.00 98.75 287 ASN A C 1
ATOM 2171 O O . ASN A 1 287 ? 9.713 -10.899 1.283 1.00 98.75 287 ASN A O 1
ATOM 2175 N N . VAL A 1 288 ? 10.769 -11.037 -0.696 1.00 98.81 288 VAL A N 1
ATOM 2176 C CA . VAL A 1 288 ? 9.657 -10.527 -1.506 1.00 98.81 288 VAL A CA 1
ATOM 2177 C C . VAL A 1 288 ? 9.201 -11.630 -2.449 1.00 98.81 288 VAL A C 1
ATOM 2179 O O . VAL A 1 288 ? 10.024 -12.174 -3.183 1.00 98.81 288 VAL A O 1
ATOM 2182 N N . SER A 1 289 ? 7.909 -11.947 -2.460 1.00 98.50 289 SER A N 1
ATOM 2183 C CA . SER A 1 289 ? 7.293 -12.870 -3.410 1.00 98.50 289 SER A CA 1
ATOM 2184 C C . SER A 1 289 ? 6.270 -12.142 -4.272 1.00 98.50 289 SER A C 1
ATOM 2186 O O . SER A 1 289 ? 5.377 -11.479 -3.750 1.00 98.50 289 SER A O 1
ATOM 2188 N N . ILE A 1 290 ? 6.407 -12.251 -5.593 1.00 98.44 290 ILE A N 1
ATOM 2189 C CA . ILE A 1 290 ? 5.456 -11.699 -6.565 1.00 98.44 290 ILE A CA 1
ATOM 2190 C C . ILE A 1 290 ? 5.034 -12.826 -7.497 1.00 98.44 290 ILE A C 1
ATOM 2192 O O . ILE A 1 290 ? 5.862 -13.312 -8.270 1.00 98.44 290 ILE A O 1
ATOM 2196 N N . LYS A 1 291 ? 3.776 -13.266 -7.417 1.00 98.06 291 LYS A N 1
ATOM 2197 C CA . LYS A 1 291 ? 3.300 -14.466 -8.117 1.00 98.06 291 LYS A CA 1
ATOM 2198 C C . LYS A 1 291 ? 1.952 -14.272 -8.797 1.00 98.06 291 LYS A C 1
ATOM 2200 O O . LYS A 1 291 ? 1.078 -13.588 -8.278 1.00 98.06 291 LYS A O 1
ATOM 2205 N N . ASN A 1 292 ? 1.767 -14.934 -9.939 1.00 98.44 292 ASN A N 1
ATOM 2206 C CA . ASN A 1 292 ? 0.497 -14.979 -10.670 1.00 98.44 292 ASN A CA 1
ATOM 2207 C C . ASN A 1 292 ? -0.091 -13.581 -10.941 1.00 98.44 292 ASN A C 1
ATOM 2209 O O . ASN A 1 292 ? -1.220 -13.266 -10.553 1.00 98.44 292 ASN A O 1
ATOM 2213 N N . VAL A 1 293 ? 0.696 -12.728 -11.599 1.00 98.62 293 VAL A N 1
ATOM 2214 C CA . VAL A 1 293 ? 0.268 -11.383 -12.005 1.00 98.62 293 VAL A CA 1
ATOM 2215 C C . VAL A 1 293 ? -0.059 -11.400 -13.488 1.00 98.62 293 VAL A C 1
ATOM 2217 O O . VAL A 1 293 ? 0.814 -11.678 -14.308 1.00 98.62 293 VAL A O 1
ATOM 2220 N N . ARG A 1 294 ? -1.304 -11.086 -13.851 1.00 98.44 294 ARG A N 1
ATOM 2221 C CA . ARG A 1 294 ? -1.784 -11.187 -15.237 1.00 98.44 294 ARG A CA 1
ATOM 2222 C C . ARG A 1 294 ? -2.578 -9.974 -15.691 1.00 98.44 294 ARG A C 1
ATOM 2224 O O . ARG A 1 294 ? -3.185 -9.290 -14.873 1.00 98.44 294 ARG A O 1
ATOM 2231 N N . GLY A 1 295 ? -2.644 -9.761 -17.001 1.00 98.31 295 GLY A N 1
ATOM 2232 C CA . GLY A 1 295 ? -3.540 -8.779 -17.611 1.00 98.31 295 GLY A CA 1
ATOM 2233 C C . GLY A 1 295 ? -2.819 -7.796 -18.523 1.00 98.31 295 GLY A C 1
ATOM 2234 O O . GLY A 1 295 ? -1.985 -8.209 -19.328 1.00 98.31 295 GLY A O 1
ATOM 2235 N N . THR A 1 296 ? -3.164 -6.510 -18.455 1.00 98.12 296 THR A N 1
ATOM 2236 C CA . THR A 1 296 ? -2.707 -5.511 -19.429 1.00 98.12 296 THR A CA 1
ATOM 2237 C C . THR A 1 296 ? -2.066 -4.272 -18.808 1.00 98.12 296 THR A C 1
ATOM 2239 O O . THR A 1 296 ? -2.419 -3.841 -17.710 1.00 98.12 296 THR A O 1
ATOM 2242 N N . THR A 1 297 ? -1.122 -3.687 -19.548 1.00 97.75 297 THR A N 1
ATOM 2243 C CA . THR A 1 297 ? -0.439 -2.433 -19.214 1.00 97.75 297 THR A CA 1
ATOM 2244 C C . THR A 1 297 ? -0.603 -1.388 -20.316 1.00 97.75 297 THR A C 1
ATOM 2246 O O . THR A 1 297 ? -0.698 -1.721 -21.502 1.00 97.75 297 THR A O 1
ATOM 2249 N N . ASN A 1 298 ? -0.620 -0.114 -19.917 1.00 95.81 298 ASN A N 1
ATOM 2250 C CA . ASN A 1 298 ? -0.682 1.040 -20.813 1.00 95.81 298 ASN A CA 1
ATOM 2251 C C . ASN A 1 298 ? 0.681 1.724 -21.040 1.00 95.81 298 ASN A C 1
ATOM 2253 O O . ASN A 1 298 ? 0.771 2.609 -21.891 1.00 95.81 298 ASN A O 1
ATOM 2257 N N . THR A 1 299 ? 1.748 1.276 -20.362 1.00 95.38 299 THR A N 1
ATOM 2258 C CA . THR A 1 299 ? 3.136 1.663 -20.668 1.00 95.38 299 THR A CA 1
ATOM 2259 C C . THR A 1 299 ? 4.002 0.441 -20.970 1.00 95.38 299 THR A C 1
ATOM 2261 O O . THR A 1 299 ? 3.682 -0.680 -20.568 1.00 95.38 299 THR A O 1
ATOM 2264 N N . ALA A 1 300 ? 5.094 0.651 -21.710 1.00 93.88 300 ALA A N 1
ATOM 2265 C CA . ALA A 1 300 ? 6.002 -0.429 -22.083 1.00 93.88 300 ALA A CA 1
ATOM 2266 C C . ALA A 1 300 ? 6.756 -1.012 -20.871 1.00 93.88 300 ALA A C 1
ATOM 2268 O O . ALA A 1 300 ? 6.923 -2.226 -20.800 1.00 93.88 300 ALA A O 1
ATOM 2269 N N . GLU A 1 301 ? 7.182 -0.182 -19.911 1.00 94.44 301 GLU A N 1
ATOM 2270 C CA . GLU A 1 301 ? 7.929 -0.623 -18.723 1.00 94.44 301 GLU A CA 1
ATOM 2271 C C . GLU A 1 301 ? 6.969 -1.201 -17.670 1.00 94.44 301 GLU A C 1
ATOM 2273 O O . GLU A 1 301 ? 6.378 -0.478 -16.870 1.00 94.44 301 GLU A O 1
ATOM 2278 N N . ALA A 1 302 ? 6.792 -2.523 -17.685 1.00 94.81 302 ALA A N 1
ATOM 2279 C CA . ALA A 1 302 ? 5.770 -3.188 -16.879 1.00 94.81 302 ALA A CA 1
ATOM 2280 C C . ALA A 1 302 ? 6.247 -3.618 -15.481 1.00 94.81 302 ALA A C 1
ATOM 2282 O O . ALA A 1 302 ? 5.448 -3.698 -14.545 1.00 94.81 302 ALA A O 1
ATOM 2283 N N . VAL A 1 303 ? 7.539 -3.934 -15.351 1.00 95.75 303 VAL A N 1
ATOM 2284 C CA . VAL A 1 303 ? 8.154 -4.390 -14.097 1.00 95.75 303 VAL A CA 1
ATOM 2285 C C . VAL A 1 303 ? 9.442 -3.621 -13.850 1.00 95.75 303 VAL A C 1
ATOM 2287 O O . VAL A 1 303 ? 10.359 -3.678 -14.673 1.00 95.75 303 VAL A O 1
ATOM 2290 N N . THR A 1 304 ? 9.531 -2.972 -12.692 1.00 96.81 304 THR A N 1
ATOM 2291 C CA . THR A 1 304 ? 10.677 -2.135 -12.322 1.00 96.81 304 THR A CA 1
ATOM 2292 C C . THR A 1 304 ? 11.192 -2.505 -10.940 1.00 96.81 304 THR A C 1
ATOM 2294 O O . THR A 1 304 ? 10.494 -2.339 -9.949 1.00 96.81 304 THR A O 1
ATOM 2297 N N . PHE A 1 305 ? 12.434 -2.976 -10.849 1.00 97.75 305 PHE A N 1
ATOM 2298 C CA . PHE A 1 305 ? 13.131 -3.237 -9.590 1.00 97.75 305 PHE A CA 1
ATOM 2299 C C . PHE A 1 305 ? 14.416 -2.417 -9.519 1.00 97.75 305 PHE A C 1
ATOM 2301 O O . PHE A 1 305 ? 15.484 -2.859 -9.939 1.00 97.75 305 PHE A O 1
ATOM 2308 N N . ILE A 1 306 ? 14.322 -1.207 -8.987 1.00 97.50 306 ILE A N 1
ATOM 2309 C CA . ILE A 1 306 ? 15.457 -0.320 -8.746 1.00 97.50 306 ILE A CA 1
ATOM 2310 C C . ILE A 1 306 ? 15.813 -0.431 -7.266 1.00 97.50 306 ILE A C 1
ATOM 2312 O O . ILE A 1 306 ? 15.293 0.299 -6.425 1.00 97.50 306 ILE A O 1
ATOM 2316 N N . CYS A 1 307 ? 16.684 -1.384 -6.945 1.00 98.19 307 CYS A N 1
ATOM 2317 C CA . CYS A 1 307 ? 17.169 -1.579 -5.587 1.00 98.19 307 CYS A CA 1
ATOM 2318 C C . CYS A 1 307 ? 18.441 -0.765 -5.326 1.00 98.19 307 CYS A C 1
ATOM 2320 O O . CYS A 1 307 ? 19.184 -0.391 -6.240 1.00 98.19 307 CYS A O 1
ATOM 2322 N N . SER A 1 308 ? 18.713 -0.499 -4.054 1.00 97.62 308 SER A N 1
ATOM 2323 C CA . SER A 1 308 ? 19.850 0.291 -3.607 1.00 97.62 308 SER A CA 1
ATOM 2324 C C . SER A 1 308 ? 21.169 -0.421 -3.903 1.00 97.62 308 SER A C 1
ATOM 2326 O O . SER A 1 308 ? 21.340 -1.597 -3.594 1.00 97.62 308 SER A O 1
ATOM 2328 N N . GLY A 1 309 ? 22.155 0.306 -4.432 1.00 96.62 309 GLY A N 1
ATOM 2329 C CA . GLY A 1 309 ? 23.524 -0.212 -4.547 1.00 96.62 309 GLY A CA 1
ATOM 2330 C C . GLY A 1 309 ? 24.207 -0.428 -3.189 1.00 96.62 309 GLY A C 1
ATOM 2331 O O . GLY A 1 309 ? 25.134 -1.225 -3.091 1.00 96.62 309 GLY A O 1
ATOM 2332 N N . LEU A 1 310 ? 23.742 0.256 -2.134 1.00 96.69 310 LEU A N 1
ATOM 2333 C CA . LEU A 1 310 ? 24.241 0.091 -0.763 1.00 96.69 310 LEU A CA 1
ATOM 2334 C C . LEU A 1 310 ? 23.558 -1.078 -0.038 1.00 96.69 310 LEU A C 1
ATOM 2336 O O . LEU A 1 310 ? 24.179 -1.743 0.792 1.00 96.69 310 LEU A O 1
ATOM 2340 N N . LYS A 1 311 ? 22.278 -1.313 -0.342 1.00 97.44 311 LYS A N 1
ATOM 2341 C CA . LYS A 1 311 ? 21.450 -2.393 0.206 1.00 97.44 311 LYS A CA 1
ATOM 2342 C C . LYS A 1 311 ? 20.674 -3.084 -0.926 1.00 97.44 311 LYS A C 1
ATOM 2344 O O . LYS A 1 311 ? 19.483 -2.820 -1.072 1.00 97.44 311 LYS A O 1
ATOM 2349 N N . PRO A 1 312 ? 21.334 -3.938 -1.733 1.00 98.00 312 PRO A N 1
ATOM 2350 C CA . PRO A 1 312 ? 20.663 -4.699 -2.787 1.00 98.00 312 PRO A CA 1
ATOM 2351 C C . PRO A 1 312 ? 19.460 -5.475 -2.243 1.00 98.00 312 PRO A C 1
ATOM 2353 O O . PRO A 1 312 ? 19.495 -5.936 -1.101 1.00 98.00 312 PRO A O 1
ATOM 2356 N N . CYS A 1 313 ? 18.414 -5.654 -3.053 1.00 98.56 313 CYS A N 1
ATOM 2357 C CA . CYS A 1 313 ? 17.267 -6.457 -2.630 1.00 98.56 313 CYS A CA 1
ATOM 2358 C C . CYS A 1 313 ? 17.661 -7.939 -2.542 1.00 98.56 313 CYS A C 1
ATOM 2360 O O . CYS A 1 313 ? 18.231 -8.500 -3.483 1.00 98.56 313 CYS A O 1
ATOM 2362 N N . GLU A 1 314 ? 17.323 -8.583 -1.426 1.00 98.38 314 GLU A N 1
ATOM 2363 C CA . GLU A 1 314 ? 17.699 -9.970 -1.121 1.00 98.38 314 GLU A CA 1
ATOM 2364 C C . GLU A 1 314 ? 16.469 -10.888 -1.109 1.00 98.38 314 GLU A C 1
ATOM 2366 O O . GLU A 1 314 ? 15.411 -10.502 -0.623 1.00 98.38 314 GLU A O 1
ATOM 2371 N N . ASN A 1 315 ? 16.609 -12.135 -1.569 1.00 98.00 315 ASN A N 1
ATOM 2372 C CA . ASN A 1 315 ? 15.534 -13.143 -1.545 1.00 98.00 315 ASN A CA 1
ATOM 2373 C C . ASN A 1 315 ? 14.235 -12.673 -2.228 1.00 98.00 315 ASN A C 1
ATOM 2375 O O . ASN A 1 315 ? 13.146 -12.775 -1.665 1.00 98.00 315 ASN A O 1
ATOM 2379 N N . VAL A 1 316 ? 14.362 -12.136 -3.441 1.00 98.06 316 VAL A N 1
ATOM 2380 C CA . VAL A 1 316 ? 13.215 -11.784 -4.286 1.00 98.06 316 VAL A CA 1
ATOM 2381 C C . VAL A 1 316 ? 12.864 -12.992 -5.154 1.00 98.06 316 VAL A C 1
ATOM 2383 O O . VAL A 1 316 ? 13.717 -13.488 -5.889 1.00 98.06 316 VAL A O 1
ATOM 2386 N N . GLU A 1 317 ? 11.628 -13.471 -5.082 1.00 97.06 317 GLU A N 1
ATOM 2387 C CA . GLU A 1 317 ? 11.086 -14.524 -5.943 1.00 97.06 317 GLU A CA 1
ATOM 2388 C C . GLU A 1 317 ? 9.973 -13.946 -6.821 1.00 97.06 317 GLU A C 1
ATOM 2390 O O . GLU A 1 317 ? 9.046 -13.311 -6.321 1.00 97.06 317 GLU A O 1
ATOM 2395 N N . VAL A 1 318 ? 10.067 -14.169 -8.133 1.00 96.31 318 VAL A N 1
ATOM 2396 C CA . VAL A 1 318 ? 9.088 -13.684 -9.113 1.00 96.31 318 VAL A CA 1
ATOM 2397 C C . VAL A 1 318 ? 8.593 -14.851 -9.950 1.00 96.31 318 VAL A C 1
ATOM 2399 O O . VAL A 1 318 ? 9.388 -15.615 -10.499 1.00 96.31 318 VAL A O 1
ATOM 2402 N N . GLY A 1 319 ? 7.275 -14.996 -10.039 1.00 94.81 319 GLY A N 1
ATOM 2403 C CA . GLY A 1 319 ? 6.634 -16.168 -10.607 1.00 94.81 319 GLY A CA 1
ATOM 2404 C C . GLY A 1 319 ? 5.405 -15.859 -11.440 1.00 94.81 319 GLY A C 1
ATOM 2405 O O . GLY A 1 319 ? 4.605 -15.016 -11.056 1.00 94.81 319 GLY A O 1
ATOM 2406 N N . ASP A 1 320 ? 5.231 -16.573 -12.549 1.00 96.44 320 ASP A N 1
ATOM 2407 C CA . ASP A 1 320 ? 3.976 -16.586 -13.315 1.00 96.44 320 ASP A CA 1
ATOM 2408 C C . ASP A 1 320 ? 3.438 -15.182 -13.651 1.00 96.44 320 ASP A C 1
ATOM 2410 O O . ASP A 1 320 ? 2.299 -14.827 -13.350 1.00 96.44 320 ASP A O 1
ATOM 2414 N N . ILE A 1 321 ? 4.294 -14.366 -14.269 1.00 96.81 321 ILE A N 1
ATOM 2415 C CA . ILE A 1 321 ? 3.951 -13.029 -14.759 1.00 96.81 321 ILE A CA 1
ATOM 2416 C C . ILE A 1 321 ? 3.488 -13.139 -16.213 1.00 96.81 321 ILE A C 1
ATOM 2418 O O . ILE A 1 321 ? 4.194 -13.707 -17.052 1.00 96.81 321 ILE A O 1
ATOM 2422 N N . ASP A 1 322 ? 2.308 -12.601 -16.519 1.00 97.06 322 ASP A N 1
ATOM 2423 C CA . ASP A 1 322 ? 1.729 -12.589 -17.863 1.00 97.06 322 ASP A CA 1
ATOM 2424 C C . ASP A 1 322 ? 1.003 -11.276 -18.178 1.00 97.06 322 ASP A C 1
ATOM 2426 O O . ASP A 1 322 ? -0.219 -11.149 -18.064 1.00 97.06 322 ASP A O 1
ATOM 2430 N N . LEU A 1 323 ? 1.784 -10.277 -18.571 1.00 97.56 323 LEU A N 1
ATOM 2431 C CA . LEU A 1 323 ? 1.325 -8.934 -18.888 1.00 97.56 323 LEU A CA 1
ATOM 2432 C C . LEU A 1 323 ? 1.417 -8.675 -20.390 1.00 97.56 323 LEU A C 1
ATOM 2434 O O . LEU A 1 323 ? 2.408 -8.995 -21.045 1.00 97.56 323 LEU A O 1
ATOM 2438 N N . THR A 1 324 ? 0.378 -8.050 -20.933 1.00 96.50 324 THR A N 1
ATOM 2439 C CA . THR A 1 324 ? 0.323 -7.607 -22.328 1.00 96.50 324 THR A CA 1
ATOM 2440 C C . THR A 1 324 ? 0.319 -6.088 -22.384 1.00 96.50 324 THR A C 1
ATOM 2442 O O . THR A 1 324 ? -0.497 -5.434 -21.738 1.00 96.50 324 THR A O 1
ATOM 2445 N N . TYR A 1 325 ? 1.229 -5.508 -23.159 1.00 96.38 325 TYR A N 1
ATOM 2446 C CA . TYR A 1 325 ? 1.242 -4.069 -23.400 1.00 96.38 325 TYR A CA 1
ATOM 2447 C C . TYR A 1 325 ? 0.281 -3.710 -24.535 1.00 96.38 325 TYR A C 1
ATOM 2449 O O . TYR A 1 325 ? 0.413 -4.224 -25.643 1.00 96.38 325 TYR A O 1
ATOM 2457 N N . ASN A 1 326 ? -0.676 -2.822 -24.252 1.00 93.38 326 ASN A N 1
ATOM 2458 C CA . ASN A 1 326 ? -1.707 -2.397 -25.206 1.00 93.38 326 ASN A CA 1
ATOM 2459 C C . ASN A 1 326 ? -1.314 -1.164 -26.039 1.00 93.38 326 ASN A C 1
ATOM 2461 O O . ASN A 1 326 ? -2.092 -0.720 -26.883 1.00 93.38 326 ASN A O 1
ATOM 2465 N N . GLY A 1 327 ? -0.150 -0.564 -25.784 1.00 90.06 327 GLY A N 1
ATOM 2466 C CA . GLY A 1 327 ? 0.300 0.623 -26.507 1.00 90.06 327 GLY A CA 1
ATOM 2467 C C . GLY A 1 327 ? 1.202 0.306 -27.701 1.00 90.06 327 GLY A C 1
ATOM 2468 O O . GLY A 1 327 ? 1.373 -0.838 -28.112 1.00 90.06 327 GLY A O 1
ATOM 2469 N N . ASN A 1 328 ? 1.779 1.356 -28.282 1.00 89.88 328 ASN A N 1
ATOM 2470 C CA . ASN A 1 328 ? 2.540 1.299 -29.534 1.00 89.88 328 ASN A CA 1
ATOM 2471 C C . ASN A 1 328 ? 3.989 1.807 -29.402 1.00 89.88 328 ASN A C 1
ATOM 2473 O O . ASN A 1 328 ? 4.652 2.032 -30.412 1.00 89.88 328 ASN A O 1
ATOM 2477 N N . GLN A 1 329 ? 4.493 1.985 -28.177 1.00 86.94 329 GLN A N 1
ATOM 2478 C CA . GLN A 1 329 ? 5.817 2.565 -27.902 1.00 86.94 329 GLN A CA 1
ATOM 2479 C C . GLN A 1 329 ? 6.962 1.536 -27.949 1.00 86.94 329 GLN A C 1
ATOM 2481 O O . GLN A 1 329 ? 8.075 1.831 -27.521 1.00 86.94 329 GLN A O 1
ATOM 2486 N N . GLY A 1 330 ? 6.705 0.334 -28.469 1.00 88.38 330 GLY A N 1
ATOM 2487 C CA . GLY A 1 330 ? 7.675 -0.757 -28.551 1.00 88.38 330 GLY A CA 1
ATOM 2488 C C . GLY A 1 330 ? 7.232 -2.010 -27.790 1.00 88.38 330 GLY A C 1
ATOM 2489 O O . GLY A 1 330 ? 6.064 -2.117 -27.413 1.00 88.38 330 GLY A O 1
ATOM 2490 N N . PRO A 1 331 ? 8.135 -2.989 -27.606 1.00 90.81 331 PRO A N 1
ATOM 2491 C CA . PRO A 1 331 ? 7.834 -4.188 -26.837 1.00 90.81 331 PRO A CA 1
ATOM 2492 C C . PRO A 1 331 ? 7.641 -3.852 -25.357 1.00 90.81 331 PRO A C 1
ATOM 2494 O O . PRO A 1 331 ? 8.180 -2.868 -24.856 1.00 90.81 331 PRO A O 1
ATOM 2497 N N . ILE A 1 332 ? 6.914 -4.712 -24.651 1.00 93.44 332 ILE A N 1
ATOM 2498 C CA . ILE A 1 332 ? 6.860 -4.686 -23.192 1.00 93.44 332 ILE A CA 1
ATOM 2499 C C . ILE A 1 332 ? 8.260 -4.975 -22.614 1.00 93.44 332 ILE A C 1
ATOM 2501 O O . ILE A 1 332 ? 8.964 -5.871 -23.083 1.00 93.44 332 ILE A O 1
ATOM 2505 N N . THR A 1 333 ? 8.689 -4.198 -21.625 1.00 92.56 333 THR A N 1
ATOM 2506 C CA . THR A 1 333 ? 10.039 -4.225 -21.052 1.00 92.56 333 THR A CA 1
ATOM 2507 C C . THR A 1 333 ? 10.012 -4.329 -19.531 1.00 92.56 333 THR A C 1
ATOM 2509 O O . THR A 1 333 ? 8.987 -4.126 -18.876 1.00 92.56 333 THR A O 1
ATOM 2512 N N . THR A 1 334 ? 11.174 -4.661 -18.967 1.00 93.75 334 THR A N 1
ATOM 2513 C CA . THR A 1 334 ? 11.430 -4.646 -17.526 1.00 93.75 334 THR A CA 1
ATOM 2514 C C . THR A 1 334 ? 12.736 -3.913 -17.241 1.00 93.75 334 THR A C 1
ATOM 2516 O O . THR A 1 334 ? 13.641 -3.892 -18.082 1.00 93.75 334 THR A O 1
ATOM 2519 N N . LYS A 1 335 ? 12.843 -3.299 -16.061 1.00 94.75 335 LYS A N 1
ATOM 2520 C CA . LYS A 1 335 ? 14.018 -2.535 -15.629 1.00 94.75 335 LYS A CA 1
ATOM 2521 C C . LYS A 1 335 ? 14.489 -3.023 -14.272 1.00 94.75 335 LYS A C 1
ATOM 2523 O O . LYS A 1 335 ? 13.708 -3.062 -13.330 1.00 94.75 335 LYS A O 1
ATOM 2528 N N . CYS A 1 336 ? 15.771 -3.361 -14.153 1.00 95.62 336 CYS A N 1
ATOM 2529 C CA . CYS A 1 336 ? 16.311 -3.910 -12.912 1.00 95.62 336 CYS A CA 1
ATOM 2530 C C . CYS A 1 336 ? 17.691 -3.349 -12.569 1.00 95.62 336 CYS A C 1
ATOM 2532 O O . CYS A 1 336 ? 18.542 -3.195 -13.442 1.00 95.62 336 CYS A O 1
ATOM 2534 N N . ALA A 1 337 ? 17.918 -3.085 -11.284 1.00 96.81 337 ALA A N 1
ATOM 2535 C CA . ALA A 1 337 ? 19.191 -2.667 -10.716 1.00 96.81 337 ALA A CA 1
ATOM 2536 C C . ALA A 1 337 ? 19.346 -3.249 -9.304 1.00 96.81 337 ALA A C 1
ATOM 2538 O O . ALA A 1 337 ? 18.411 -3.215 -8.508 1.00 96.81 337 ALA A O 1
ATOM 2539 N N . ASN A 1 338 ? 20.537 -3.774 -8.994 1.00 97.31 338 ASN A N 1
ATOM 2540 C CA . ASN A 1 338 ? 20.911 -4.287 -7.666 1.00 97.31 338 ASN A CA 1
ATOM 2541 C C . ASN A 1 338 ? 19.938 -5.333 -7.084 1.00 97.31 338 ASN A C 1
ATOM 2543 O O . ASN A 1 338 ? 19.663 -5.355 -5.886 1.00 97.31 338 ASN A O 1
ATOM 2547 N N . VAL A 1 339 ? 19.427 -6.221 -7.937 1.00 96.38 339 VAL A N 1
ATOM 2548 C CA . VAL A 1 339 ? 18.570 -7.341 -7.543 1.00 96.38 339 VAL A CA 1
ATOM 2549 C C . VAL A 1 339 ? 18.918 -8.575 -8.369 1.00 96.38 339 VAL A C 1
ATOM 2551 O O . VAL A 1 339 ? 19.313 -8.467 -9.530 1.00 96.38 339 VAL A O 1
ATOM 2554 N N . LYS A 1 340 ? 18.782 -9.758 -7.765 1.00 94.56 340 LYS A N 1
ATOM 2555 C CA . LYS A 1 340 ? 18.930 -11.056 -8.437 1.00 94.56 340 LYS A CA 1
ATOM 2556 C C . LYS A 1 340 ? 17.719 -11.932 -8.105 1.00 94.56 340 LYS A C 1
ATOM 2558 O O . LYS A 1 340 ? 17.812 -12.743 -7.183 1.00 94.56 340 LYS A O 1
ATOM 2563 N N . PRO A 1 341 ? 16.574 -11.734 -8.782 1.00 93.12 341 PRO A N 1
ATOM 2564 C CA . PRO A 1 341 ? 15.378 -12.494 -8.473 1.00 93.12 341 PRO A CA 1
ATOM 2565 C C . PRO A 1 341 ? 15.549 -13.970 -8.835 1.00 93.12 341 PRO A C 1
ATOM 2567 O O . PRO A 1 341 ? 16.192 -14.316 -9.827 1.00 93.12 341 PRO A O 1
ATOM 2570 N N . LYS A 1 342 ? 14.929 -14.841 -8.047 1.00 93.62 342 LYS A N 1
ATOM 2571 C CA . LYS A 1 342 ? 14.691 -16.233 -8.418 1.00 93.62 342 LYS A CA 1
ATOM 2572 C C . LYS A 1 342 ? 13.399 -16.295 -9.229 1.00 93.62 342 LYS A C 1
ATOM 2574 O O . LYS A 1 342 ? 12.363 -15.831 -8.762 1.00 93.62 342 LYS A O 1
ATOM 2579 N N . PHE A 1 343 ? 13.460 -16.888 -10.416 1.00 91.12 343 PHE A N 1
ATOM 2580 C CA . PHE A 1 343 ? 12.298 -17.014 -11.294 1.00 91.12 343 PHE A CA 1
ATOM 2581 C C . PHE A 1 343 ? 11.637 -18.379 -11.173 1.00 91.12 343 PHE A C 1
ATOM 2583 O O . PHE A 1 343 ? 12.321 -19.403 -11.092 1.00 91.12 343 PHE A O 1
ATOM 2590 N N . VAL A 1 344 ? 10.308 -18.390 -11.208 1.00 89.56 344 VAL A N 1
ATOM 2591 C CA . VAL A 1 344 ? 9.495 -19.605 -11.315 1.00 89.56 344 VAL A CA 1
ATOM 2592 C C . VAL A 1 344 ? 8.420 -19.423 -12.392 1.00 89.56 344 VAL A C 1
ATOM 2594 O O . VAL A 1 344 ? 7.931 -18.320 -12.619 1.00 89.56 344 VAL A O 1
ATOM 2597 N N . GLY A 1 345 ? 8.076 -20.493 -13.108 1.00 91.06 345 GLY A N 1
ATOM 2598 C CA . GLY A 1 345 ? 6.974 -20.463 -14.074 1.00 91.06 345 GLY A CA 1
ATOM 2599 C C . GLY A 1 345 ? 7.136 -19.457 -15.226 1.00 91.06 345 GLY A C 1
ATOM 2600 O O . GLY A 1 345 ? 8.247 -19.193 -15.694 1.00 91.06 345 GLY A O 1
ATOM 2601 N N . LYS A 1 346 ? 6.014 -18.934 -15.730 1.00 90.38 346 LYS A N 1
ATOM 2602 C CA . LYS A 1 346 ? 5.983 -18.051 -16.913 1.00 90.38 346 LYS A CA 1
ATOM 2603 C C . LYS A 1 346 ? 6.498 -16.645 -16.581 1.00 90.38 346 LYS A C 1
ATOM 2605 O O . LYS A 1 346 ? 6.169 -16.100 -15.538 1.00 90.38 346 LYS A O 1
ATOM 2610 N N . GLN A 1 347 ? 7.275 -16.042 -17.486 1.00 90.25 347 GLN A N 1
ATOM 2611 C CA . GLN A 1 347 ? 7.763 -14.661 -17.362 1.00 90.25 347 GLN A CA 1
ATOM 2612 C C . GLN A 1 347 ? 7.515 -13.909 -18.675 1.00 90.25 347 GLN A C 1
ATOM 2614 O O . GLN A 1 347 ? 8.327 -13.958 -19.600 1.00 90.25 347 GLN A O 1
ATOM 2619 N N . ASN A 1 348 ? 6.360 -13.260 -18.776 1.00 90.81 348 ASN A N 1
ATOM 2620 C CA . ASN A 1 348 ? 5.991 -12.393 -19.884 1.00 90.81 348 ASN A CA 1
ATOM 2621 C C . ASN A 1 348 ? 5.578 -11.015 -19.331 1.00 90.81 348 ASN A C 1
ATOM 2623 O O . ASN A 1 348 ? 4.520 -10.917 -18.711 1.00 90.81 348 ASN A O 1
ATOM 2627 N N . PRO A 1 349 ? 6.385 -9.956 -19.518 1.00 87.06 349 PRO A N 1
ATOM 2628 C CA . PRO A 1 349 ? 7.698 -9.935 -20.175 1.00 87.06 349 PRO A CA 1
ATOM 2629 C C . PRO A 1 349 ? 8.764 -10.725 -19.391 1.00 87.06 349 PRO A C 1
ATOM 2631 O O . PRO A 1 349 ? 8.584 -10.969 -18.197 1.00 87.06 349 PRO A O 1
ATOM 2634 N N . PRO A 1 350 ? 9.912 -11.070 -20.007 1.00 86.81 350 PRO A N 1
ATOM 2635 C CA . PRO A 1 350 ? 11.077 -11.529 -19.260 1.00 86.81 350 PRO A CA 1
ATOM 2636 C C . PRO A 1 350 ? 11.465 -10.501 -18.186 1.00 86.81 350 PRO A C 1
ATOM 2638 O O . PRO A 1 350 ? 11.824 -9.360 -18.493 1.00 86.81 350 PRO A O 1
ATOM 2641 N N . VAL A 1 351 ? 11.375 -10.898 -16.917 1.00 83.12 351 VAL A N 1
ATOM 2642 C CA . VAL A 1 351 ? 11.732 -10.049 -15.775 1.00 83.12 351 VAL A CA 1
ATOM 2643 C C . VAL A 1 351 ? 13.236 -10.106 -15.555 1.00 83.12 351 VAL A C 1
ATOM 2645 O O . VAL A 1 351 ? 13.790 -11.195 -15.478 1.00 83.12 351 VAL A O 1
ATOM 2648 N N . CYS A 1 352 ? 13.886 -8.938 -15.467 1.00 78.94 352 CYS A N 1
ATOM 2649 C CA . CYS A 1 352 ? 15.328 -8.779 -15.249 1.00 78.94 352 CYS A CA 1
ATOM 2650 C C . CYS A 1 352 ? 16.152 -9.789 -16.052 1.00 78.94 352 CYS A C 1
ATOM 2652 O O . CYS A 1 352 ? 16.672 -10.750 -15.481 1.00 78.94 352 CYS A O 1
ATOM 2654 N N . ALA A 1 353 ? 16.254 -9.590 -17.372 1.00 63.16 353 ALA A N 1
ATOM 2655 C CA . ALA A 1 353 ? 17.088 -10.440 -18.213 1.00 63.16 353 ALA A CA 1
ATOM 2656 C C . ALA A 1 353 ? 18.445 -10.648 -17.527 1.00 63.16 353 ALA A C 1
ATOM 2658 O O . ALA A 1 353 ? 19.133 -9.675 -17.206 1.00 63.16 353 ALA A O 1
ATOM 2659 N N . THR A 1 354 ? 18.819 -11.905 -17.264 1.00 51.06 354 THR A N 1
ATOM 2660 C CA . THR A 1 354 ? 20.195 -12.224 -16.888 1.00 51.06 354 THR A CA 1
ATOM 2661 C C . THR A 1 354 ? 21.059 -11.596 -17.962 1.00 51.06 354 THR A C 1
ATOM 2663 O O . THR A 1 354 ? 20.945 -11.993 -19.124 1.00 51.06 354 THR A O 1
ATOM 2666 N N . THR A 1 355 ? 21.858 -10.587 -17.609 1.00 40.47 355 THR A N 1
ATOM 2667 C CA . THR A 1 355 ? 22.913 -10.086 -18.488 1.00 40.47 355 THR A CA 1
ATOM 2668 C C . THR A 1 355 ? 23.595 -11.310 -19.068 1.00 40.47 355 THR A C 1
ATOM 2670 O O . THR A 1 355 ? 24.144 -12.112 -18.305 1.00 40.47 355 THR A O 1
ATOM 2673 N N . ALA A 1 356 ? 23.482 -11.497 -20.385 1.00 32.94 356 ALA A N 1
ATOM 2674 C CA . ALA A 1 356 ? 24.293 -12.469 -21.083 1.00 32.94 356 ALA A CA 1
ATOM 2675 C C . ALA A 1 356 ? 25.725 -12.209 -20.616 1.00 32.94 356 ALA A C 1
ATOM 2677 O O . ALA A 1 356 ? 26.212 -11.083 -20.737 1.00 32.94 356 ALA A O 1
ATOM 2678 N N . GLN A 1 357 ? 26.348 -13.203 -19.983 1.00 32.00 357 GLN A N 1
ATOM 2679 C CA . GLN A 1 357 ? 27.780 -13.161 -19.742 1.00 32.00 357 GLN A CA 1
ATOM 2680 C C . GLN A 1 357 ? 28.412 -12.998 -21.122 1.00 32.00 357 GLN A C 1
ATOM 2682 O O . GLN A 1 357 ? 28.374 -13.915 -21.940 1.00 32.00 357 GLN A O 1
ATOM 2687 N N . SER A 1 358 ? 28.880 -11.789 -21.420 1.00 29.59 358 SER A N 1
ATOM 2688 C CA . SER A 1 358 ? 29.737 -11.548 -22.567 1.00 29.59 358 SER A CA 1
ATOM 2689 C C . SER A 1 358 ? 30.970 -12.429 -22.393 1.00 29.59 358 SER A C 1
ATOM 2691 O O . SER A 1 358 ? 31.591 -12.392 -21.327 1.00 29.59 358 SER A O 1
ATOM 2693 N N . ALA A 1 359 ? 31.212 -13.248 -23.417 1.00 31.27 359 ALA A N 1
ATOM 2694 C CA . ALA A 1 359 ? 32.301 -14.210 -23.543 1.00 31.27 359 ALA A CA 1
ATOM 2695 C C . ALA A 1 359 ? 33.693 -13.621 -23.282 1.00 31.27 359 ALA A C 1
ATOM 2697 O O . ALA A 1 359 ? 33.876 -12.402 -23.517 1.00 31.27 359 ALA A O 1
#

Organism: Sesamum indicum (NCBI:txid4182)

Mean predicted aligned error: 13.03 Å

Foldseek 3Di:
DAEEEEEWELDPLTVVVSLVVQVVCLVVVHQYEYEYALLSVVVDPCVVRPVVVRYHYDHWHLVQNVHDDPVCVVVSLVSCLVTVLVSLLVVQVVCVVVVRHHLEYEYEPSHCSSVVSCVVVVRPFHHYAYSQADDDDDDDDPAERADDLQDPPWEHAEAELGEQAEADNHEHETVEEPYEYFANYYQYHYYNYEYDAYAAHEYDQPLQDAPGEEHYRAAHEQYEYANYQEHYEYHYDAVRNYQYEYENAHAENYEYHAYAAHEYYYQHDQPPVPHDNPAGHNYAYEHHEHEQYEYEYQYQAHEEADHTPNHAYYNAEYENHYYDYPDDPDHRDYYHDRYDYHYYYDPVVPYPPPPDPDD